Protein AF-A0A6C0K0G2-F1 (afdb_monomer)

Mean predicted aligned error: 16.14 Å

Organism: NCBI:txid1070528

Structure (mmCIF, N/CA/C/O backbone):
data_AF-A0A6C0K0G2-F1
#
_entry.id   AF-A0A6C0K0G2-F1
#
loop_
_atom_site.group_PDB
_atom_site.id
_atom_site.type_symbol
_atom_site.label_atom_id
_atom_site.label_alt_id
_atom_site.label_comp_id
_atom_site.label_asym_id
_atom_site.label_entity_id
_atom_site.label_seq_id
_atom_site.pdbx_PDB_ins_code
_atom_site.Cartn_x
_atom_site.Cartn_y
_atom_site.Cartn_z
_atom_site.occupancy
_atom_site.B_iso_or_equiv
_atom_site.auth_seq_id
_atom_site.auth_comp_id
_atom_site.auth_asym_id
_atom_site.auth_atom_id
_atom_site.pdbx_PDB_model_num
ATOM 1 N N . MET A 1 1 ? -33.829 -37.588 108.779 1.00 46.78 1 MET A N 1
ATOM 2 C CA . MET A 1 1 ? -33.030 -37.347 107.558 1.00 46.78 1 MET A CA 1
ATOM 3 C C . MET A 1 1 ? -33.962 -36.795 106.493 1.00 46.78 1 MET A C 1
ATOM 5 O O . MET A 1 1 ? -34.665 -37.558 105.850 1.00 46.78 1 MET A O 1
ATOM 9 N N . SER A 1 2 ? -34.060 -35.473 106.391 1.00 49.56 2 SER A N 1
ATOM 10 C CA . SER A 1 2 ? -34.869 -34.783 105.383 1.00 49.56 2 SER A CA 1
ATOM 11 C C . SER A 1 2 ? -34.003 -34.544 104.150 1.00 49.56 2 SER A C 1
ATOM 13 O O . SER A 1 2 ? -33.103 -33.705 104.182 1.00 49.56 2 SER A O 1
ATOM 15 N N . ILE A 1 3 ? -34.233 -35.319 103.092 1.00 54.25 3 ILE A N 1
ATOM 16 C CA . ILE A 1 3 ? -33.600 -35.086 101.792 1.00 54.25 3 ILE A CA 1
ATOM 17 C C . ILE A 1 3 ? -34.111 -33.739 101.260 1.00 54.25 3 ILE A C 1
ATOM 19 O O . ILE A 1 3 ? -35.305 -33.452 101.291 1.00 54.25 3 ILE A O 1
ATOM 23 N N . ASN A 1 4 ? -33.172 -32.888 100.851 1.00 61.66 4 ASN A N 1
ATOM 24 C CA . ASN A 1 4 ? -33.380 -31.497 100.469 1.00 61.66 4 ASN A CA 1
ATOM 25 C C . ASN A 1 4 ? -34.077 -31.422 99.096 1.00 61.66 4 ASN A C 1
ATOM 27 O O . ASN A 1 4 ? -33.488 -31.799 98.084 1.00 61.66 4 ASN A O 1
ATOM 31 N N . GLN A 1 5 ? -35.320 -30.929 99.061 1.00 62.12 5 GLN A N 1
ATOM 32 C CA . GLN A 1 5 ? -36.178 -30.832 97.866 1.00 62.12 5 GLN A CA 1
ATOM 33 C C . GLN A 1 5 ? -35.484 -30.144 96.668 1.00 62.12 5 GLN A C 1
ATOM 35 O O . GLN A 1 5 ? -35.745 -30.482 95.515 1.00 62.12 5 GLN A O 1
ATOM 40 N N . ASN A 1 6 ? -34.543 -29.228 96.931 1.00 63.81 6 ASN A N 1
ATOM 41 C CA . ASN A 1 6 ? -33.779 -28.526 95.895 1.00 63.81 6 ASN A CA 1
ATOM 42 C C . ASN A 1 6 ? -32.766 -29.425 95.164 1.00 63.81 6 ASN A C 1
ATOM 44 O O . ASN A 1 6 ? -32.511 -29.204 93.983 1.00 63.81 6 ASN A O 1
ATOM 48 N N . GLN A 1 7 ? -32.225 -30.456 95.824 1.00 60.81 7 GLN A N 1
ATOM 49 C CA . GLN A 1 7 ? -31.318 -31.424 95.190 1.00 60.81 7 GLN A CA 1
ATOM 50 C C . GLN A 1 7 ? -32.070 -32.427 94.301 1.00 60.81 7 GLN A C 1
ATOM 52 O O . GLN A 1 7 ? -31.504 -32.937 93.339 1.00 60.81 7 GLN A O 1
ATOM 57 N N . LEU A 1 8 ? -33.352 -32.689 94.586 1.00 64.94 8 LEU A N 1
ATOM 58 C CA . LEU A 1 8 ? -34.198 -33.570 93.774 1.00 64.94 8 LEU A CA 1
ATOM 59 C C . LEU A 1 8 ? -34.594 -32.900 92.444 1.00 64.94 8 LEU A C 1
ATOM 61 O O . LEU A 1 8 ? -34.565 -33.534 91.391 1.00 64.94 8 LEU A O 1
ATOM 65 N N . ASN A 1 9 ? -34.900 -31.597 92.484 1.00 72.94 9 ASN A N 1
ATOM 66 C CA . ASN A 1 9 ? -35.286 -30.817 91.304 1.00 72.94 9 ASN A CA 1
ATOM 67 C C . ASN A 1 9 ? -34.115 -30.577 90.333 1.00 72.94 9 ASN A C 1
ATOM 69 O O . ASN A 1 9 ? -34.311 -30.622 89.120 1.00 72.94 9 ASN A O 1
ATOM 73 N N . SER A 1 10 ? -32.892 -30.357 90.833 1.00 75.06 10 SER A N 1
ATOM 74 C CA . SER A 1 10 ? -31.708 -30.220 89.972 1.00 75.06 10 SER A CA 1
ATOM 75 C C . SER A 1 10 ? -31.312 -31.544 89.312 1.00 75.06 10 SER A C 1
ATOM 77 O O . SER A 1 10 ? -30.908 -31.549 88.152 1.00 75.06 10 SER A O 1
ATOM 79 N N . LEU A 1 11 ? -31.492 -32.670 90.011 1.00 73.00 11 LEU A N 1
ATOM 80 C CA . LEU A 1 11 ? -31.251 -34.008 89.467 1.00 73.00 11 LEU A CA 1
ATOM 81 C C . LEU A 1 11 ? -32.273 -34.372 88.376 1.00 73.00 11 LEU A C 1
ATOM 83 O O . LEU A 1 11 ? -31.900 -34.957 87.360 1.00 73.00 11 LEU A O 1
ATOM 87 N N . ALA A 1 12 ? -33.536 -33.968 88.546 1.00 76.81 12 ALA A N 1
ATOM 88 C CA . ALA A 1 12 ? -34.578 -34.122 87.530 1.00 76.81 12 ALA A CA 1
ATOM 89 C C . ALA A 1 12 ? -34.303 -33.265 86.278 1.00 76.81 12 ALA A C 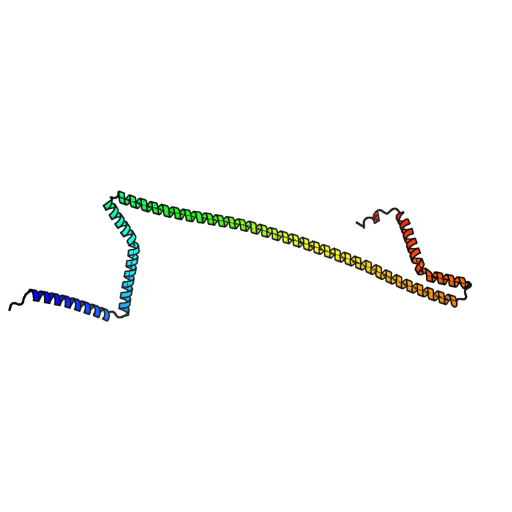1
ATOM 91 O O . ALA A 1 12 ? -34.398 -33.768 85.161 1.00 76.81 12 ALA A O 1
ATOM 92 N N . ALA A 1 13 ? -33.881 -32.005 86.441 1.00 78.56 13 ALA A N 1
ATOM 93 C CA . ALA A 1 13 ? -33.495 -31.143 85.317 1.00 78.56 13 ALA A CA 1
ATOM 94 C C . ALA A 1 13 ? -32.256 -31.675 84.570 1.00 78.56 13 ALA A C 1
ATOM 96 O O . ALA A 1 13 ? -32.202 -31.639 83.341 1.00 78.56 13 ALA A O 1
ATOM 97 N N . GLN A 1 14 ? -31.282 -32.227 85.298 1.00 81.06 14 GLN A N 1
ATOM 98 C CA . GLN A 1 14 ? -30.095 -32.842 84.709 1.00 81.06 14 GLN A CA 1
ATOM 99 C C . GLN A 1 14 ? -30.425 -34.158 83.983 1.00 81.06 14 GLN A C 1
ATOM 101 O O . GLN A 1 14 ? -29.872 -34.418 82.913 1.00 81.06 14 GLN A O 1
ATOM 106 N N . GLN A 1 15 ? -31.365 -34.960 84.500 1.00 78.06 15 GLN A N 1
ATOM 107 C CA . GLN A 1 15 ? -31.910 -36.116 83.778 1.00 78.06 15 GLN A CA 1
ATOM 108 C C . GLN A 1 15 ? -32.661 -35.700 82.510 1.00 78.06 15 GLN A C 1
ATOM 110 O O . GLN A 1 15 ? -32.476 -36.343 81.478 1.00 78.06 15 GLN A O 1
ATOM 115 N N . GLN A 1 16 ? -33.448 -34.621 82.555 1.00 82.81 16 GLN A N 1
ATOM 116 C CA . GLN A 1 16 ? -34.150 -34.080 81.387 1.00 82.81 16 GLN A CA 1
ATOM 117 C C . GLN A 1 16 ? -33.151 -33.659 80.300 1.00 82.81 16 GLN A C 1
ATOM 119 O O . GLN A 1 16 ? -33.226 -34.141 79.175 1.00 82.81 16 GLN A O 1
ATOM 124 N N . GLN A 1 17 ? -32.137 -32.867 80.662 1.00 84.44 17 GLN A N 1
ATOM 125 C CA . GLN A 1 17 ? -31.088 -32.421 79.740 1.00 84.44 17 GLN A CA 1
ATOM 126 C C . GLN A 1 17 ? -30.285 -33.594 79.154 1.00 84.44 17 GLN A C 1
ATOM 128 O O . GLN A 1 17 ? -29.966 -33.599 77.966 1.00 84.44 17 GLN A O 1
ATOM 133 N N . THR A 1 18 ? -29.977 -34.607 79.970 1.00 82.44 18 THR A N 1
ATOM 134 C CA . THR A 1 18 ? -29.282 -35.820 79.509 1.00 82.44 18 THR A CA 1
ATOM 135 C C . THR A 1 18 ? -30.167 -36.626 78.557 1.00 82.44 18 THR A C 1
ATOM 137 O O . THR A 1 18 ? -29.687 -37.132 77.547 1.00 82.44 18 THR A O 1
ATOM 140 N N . THR A 1 19 ? -31.470 -36.698 78.831 1.00 81.94 19 THR A N 1
ATOM 141 C CA . THR A 1 19 ? -32.454 -37.358 77.963 1.00 81.94 19 THR A CA 1
ATOM 142 C C . THR A 1 19 ? -32.594 -36.620 76.632 1.00 81.94 19 THR A C 1
ATOM 144 O O . THR A 1 19 ? -32.597 -37.264 75.589 1.00 81.94 19 THR A O 1
ATOM 147 N N . ASP A 1 20 ? -32.605 -35.286 76.630 1.00 85.69 20 ASP A N 1
ATOM 148 C CA . ASP A 1 20 ? -32.649 -34.470 75.409 1.00 85.69 20 ASP A CA 1
ATOM 149 C C . ASP A 1 20 ? -31.373 -34.625 74.568 1.00 85.69 20 ASP A C 1
ATOM 151 O O . ASP A 1 20 ? -31.429 -34.720 73.340 1.00 85.69 20 ASP A O 1
ATOM 155 N N . GLN A 1 21 ? -30.211 -34.726 75.220 1.00 84.69 21 GLN A N 1
ATOM 156 C CA . GLN A 1 21 ? -28.940 -35.016 74.553 1.00 84.69 21 GLN A CA 1
ATOM 157 C C . GLN A 1 21 ? -28.904 -36.434 73.971 1.00 84.69 21 GLN A C 1
ATOM 159 O O . GLN A 1 21 ? -28.480 -36.604 72.828 1.00 84.69 21 GLN A O 1
ATOM 164 N N . ILE A 1 22 ? -29.383 -37.441 74.708 1.00 82.56 22 ILE A N 1
ATOM 165 C CA . ILE A 1 22 ? -29.495 -38.823 74.217 1.00 82.56 22 ILE A CA 1
ATOM 166 C C . ILE A 1 22 ? -30.486 -38.891 73.052 1.00 82.56 22 ILE A C 1
ATOM 168 O O . ILE A 1 22 ? -30.168 -39.488 72.031 1.00 82.56 22 ILE A O 1
ATOM 172 N N . ASN A 1 23 ? -31.636 -38.225 73.146 1.00 79.19 23 ASN A N 1
ATOM 173 C CA . ASN A 1 23 ? -32.619 -38.159 72.065 1.00 79.19 23 ASN A CA 1
AT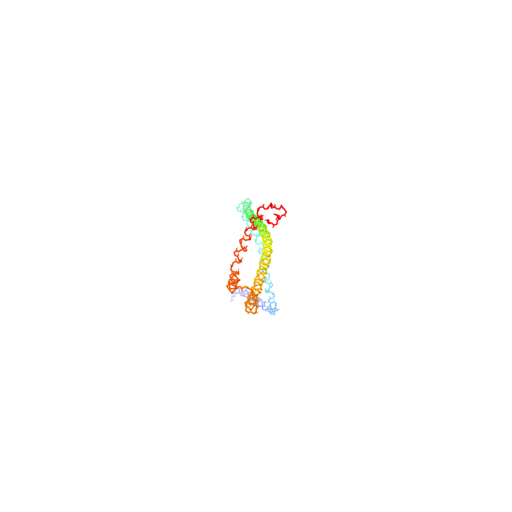OM 174 C C . ASN A 1 23 ? -32.054 -37.446 70.827 1.00 79.19 23 ASN A C 1
ATOM 176 O O . ASN A 1 23 ? -32.294 -37.890 69.707 1.00 79.19 23 ASN A O 1
ATOM 180 N N . SER A 1 24 ? -31.246 -36.397 71.009 1.00 84.56 24 SER A N 1
ATOM 181 C CA . SER A 1 24 ? -30.515 -35.727 69.925 1.00 84.56 24 SER A CA 1
ATOM 182 C C . SER A 1 24 ? -29.474 -36.646 69.273 1.00 84.56 24 SER A C 1
ATOM 184 O O . SER A 1 24 ? -29.406 -36.722 68.047 1.00 84.56 24 SER A O 1
ATOM 186 N N . LEU A 1 25 ? -28.709 -37.407 70.062 1.00 80.69 25 LEU A N 1
ATOM 187 C CA . LEU A 1 25 ? -27.709 -38.359 69.563 1.00 80.69 25 LEU A CA 1
ATOM 188 C C . LEU A 1 25 ? -28.343 -39.572 68.871 1.00 80.69 25 LEU A C 1
ATOM 190 O O . LEU A 1 25 ? -27.861 -39.993 67.817 1.00 80.69 25 LEU A O 1
ATOM 194 N N . ILE A 1 26 ? -29.432 -40.112 69.426 1.00 80.44 26 ILE A N 1
ATOM 195 C CA . ILE A 1 26 ? -30.229 -41.179 68.810 1.00 80.44 26 ILE A CA 1
ATOM 196 C C . ILE A 1 26 ? -30.834 -40.662 67.509 1.00 80.44 26 ILE A C 1
ATOM 198 O O . ILE A 1 26 ? -30.743 -41.358 66.505 1.00 80.44 26 ILE A O 1
ATOM 202 N N . SER A 1 27 ? -31.378 -39.443 67.485 1.00 75.31 27 SER A N 1
ATOM 203 C CA . SER A 1 27 ? -31.921 -38.827 66.271 1.00 75.31 27 SER A CA 1
ATOM 204 C C . SER A 1 27 ? -30.847 -38.645 65.197 1.00 75.31 27 SER A C 1
ATOM 206 O O . SER A 1 27 ? -31.032 -39.114 64.081 1.00 75.31 27 SER A O 1
ATOM 208 N N . GLN A 1 28 ? -29.674 -38.096 65.535 1.00 77.62 28 GLN A N 1
ATOM 209 C CA . GLN A 1 28 ? -28.554 -37.941 64.593 1.00 77.62 28 GLN A CA 1
ATOM 210 C C . GLN A 1 28 ? -28.019 -39.285 64.076 1.00 77.62 28 GLN A C 1
ATOM 212 O O . GLN A 1 28 ? -27.719 -39.417 62.889 1.00 77.62 28 GLN A O 1
ATOM 217 N N . SER A 1 29 ? -27.925 -40.293 64.947 1.00 76.19 29 SER A N 1
ATOM 218 C CA . SER A 1 29 ? -27.463 -41.636 64.572 1.00 76.19 29 SER A CA 1
ATOM 219 C C . SER A 1 29 ? -28.499 -42.364 63.719 1.00 76.19 29 SER A C 1
ATOM 221 O O . SER A 1 29 ? -28.145 -43.010 62.737 1.00 76.19 29 SER A O 1
ATOM 223 N N . THR A 1 30 ? -29.783 -42.219 64.048 1.00 76.38 30 THR A N 1
ATOM 224 C CA . THR A 1 30 ? -30.890 -42.782 63.268 1.00 76.38 30 THR A CA 1
ATOM 225 C C . THR A 1 30 ? -30.960 -42.103 61.906 1.00 76.38 30 THR A C 1
ATOM 227 O O . THR A 1 30 ? -31.015 -42.800 60.903 1.00 76.38 30 THR A O 1
ATOM 230 N N . ASP A 1 31 ? -30.834 -40.778 61.823 1.00 73.19 31 ASP A N 1
ATOM 231 C CA . ASP A 1 31 ? -30.771 -40.048 60.551 1.00 73.19 31 ASP A CA 1
ATOM 232 C C . ASP A 1 31 ? -29.600 -40.531 59.682 1.00 73.19 31 ASP A C 1
ATOM 234 O O . ASP A 1 31 ? -29.787 -40.789 58.495 1.00 73.19 31 ASP A O 1
ATOM 238 N N . ALA A 1 32 ? -28.408 -40.726 60.258 1.00 71.94 32 ALA A N 1
ATOM 239 C CA . ALA A 1 32 ? -27.237 -41.219 59.530 1.00 71.94 32 ALA A CA 1
ATOM 240 C C . ALA A 1 32 ? -27.373 -42.682 59.065 1.00 71.94 32 ALA A C 1
ATOM 242 O O . ALA A 1 32 ? -26.838 -43.039 58.015 1.00 71.94 32 ALA A O 1
ATOM 243 N N . LEU A 1 33 ? -28.090 -43.517 59.824 1.00 73.88 33 LEU A N 1
ATOM 244 C CA . LEU A 1 33 ? -28.352 -44.922 59.490 1.00 73.88 33 LEU A CA 1
ATOM 245 C C . LEU A 1 33 ? -29.504 -45.086 58.487 1.00 73.88 33 LEU A C 1
ATOM 247 O O . LEU A 1 33 ? -29.465 -45.984 57.649 1.00 73.88 33 LEU A O 1
ATOM 251 N N . THR A 1 34 ? -30.509 -44.212 58.542 1.00 79.00 34 THR A N 1
ATOM 252 C CA . THR A 1 34 ? -31.682 -44.241 57.648 1.00 79.00 34 THR A CA 1
ATOM 253 C C . THR A 1 34 ? -31.369 -43.584 56.296 1.00 79.00 34 THR A C 1
ATOM 255 O O . THR A 1 34 ? -31.932 -43.955 55.268 1.00 79.00 34 THR A O 1
ATOM 258 N N . CYS A 1 35 ? -30.435 -42.628 56.274 1.00 78.12 35 CYS A N 1
ATOM 259 C CA . CYS A 1 35 ? -30.003 -41.875 55.098 1.00 78.12 35 CYS A CA 1
ATOM 260 C C . CYS A 1 35 ? -28.548 -42.246 54.757 1.00 78.12 35 CYS A C 1
ATOM 262 O O . CYS A 1 35 ? -27.602 -41.688 55.313 1.00 78.12 35 CYS A O 1
ATOM 264 N N . GLY A 1 36 ? -28.359 -43.191 53.824 1.00 85.75 36 GLY A N 1
ATOM 265 C CA . GLY A 1 36 ? -27.029 -43.595 53.340 1.00 85.75 36 GLY A CA 1
ATOM 266 C C . GLY A 1 36 ? -26.252 -42.467 52.633 1.00 85.75 36 GLY A C 1
ATOM 267 O O . GLY A 1 36 ? -26.762 -41.364 52.432 1.00 85.75 36 GLY A O 1
ATOM 268 N N . THR A 1 37 ? -25.020 -42.741 52.187 1.00 85.81 37 THR A N 1
ATOM 269 C CA . THR A 1 37 ? -24.070 -41.734 51.653 1.00 85.81 37 THR A CA 1
ATOM 270 C C . THR A 1 37 ? -24.646 -40.840 50.547 1.00 85.81 37 THR A C 1
ATOM 272 O O . THR A 1 37 ? -24.406 -39.634 50.534 1.00 85.81 37 THR A O 1
ATOM 275 N N . ASN A 1 38 ? -25.453 -41.399 49.639 1.00 88.38 38 ASN A N 1
ATOM 276 C CA . ASN A 1 38 ? -26.099 -40.625 48.573 1.00 88.38 38 ASN A CA 1
ATOM 277 C C . ASN A 1 38 ? -27.144 -39.645 49.117 1.00 88.38 38 ASN A C 1
ATOM 279 O O . ASN A 1 38 ? -27.193 -38.500 48.683 1.00 88.38 38 ASN A O 1
ATOM 283 N N . CYS A 1 39 ? -27.939 -40.069 50.099 1.00 89.56 39 CYS A N 1
ATOM 284 C CA . CYS A 1 39 ? -28.956 -39.231 50.723 1.00 89.56 39 CYS A CA 1
ATOM 285 C C . CYS A 1 39 ? -28.312 -38.077 51.520 1.00 89.56 39 CYS A C 1
ATOM 287 O O . CYS A 1 39 ? -28.755 -36.933 51.411 1.00 89.56 39 CYS A O 1
ATOM 289 N N . GLN A 1 40 ? -27.204 -38.326 52.229 1.00 85.88 40 GLN A N 1
ATOM 290 C CA . GLN A 1 40 ? -26.440 -37.271 52.914 1.00 85.88 40 GLN A CA 1
ATOM 291 C C . GLN A 1 40 ? -25.839 -36.263 51.928 1.00 85.88 40 GLN A C 1
ATOM 293 O O . GLN A 1 40 ? -25.901 -35.053 52.159 1.00 85.88 40 GLN A O 1
ATOM 298 N N . LYS A 1 41 ? -25.300 -36.754 50.803 1.00 91.31 41 LYS A N 1
ATOM 299 C CA . LYS A 1 41 ? -24.795 -35.904 49.721 1.00 91.31 41 LYS A CA 1
ATOM 300 C C . LYS A 1 41 ? -25.906 -35.024 49.150 1.00 91.31 41 LYS A C 1
ATOM 302 O O . LYS A 1 41 ? -25.705 -33.817 49.073 1.00 91.31 41 LYS A O 1
ATOM 307 N N . THR A 1 42 ? -27.073 -35.588 48.833 1.00 92.12 42 THR A N 1
ATOM 308 C CA . THR A 1 42 ? -28.231 -34.826 48.337 1.00 92.12 42 THR A CA 1
ATOM 309 C C . THR A 1 42 ? -28.684 -33.771 49.342 1.00 92.12 42 THR A C 1
ATOM 311 O O . THR A 1 42 ? -28.744 -32.603 48.983 1.00 92.12 42 THR A O 1
ATOM 314 N N . ARG A 1 43 ? -28.866 -34.118 50.627 1.00 91.06 43 ARG A N 1
ATOM 315 C CA . ARG A 1 43 ? -29.225 -33.136 51.673 1.00 91.06 43 ARG A CA 1
ATOM 316 C C . ARG A 1 43 ? -28.215 -31.995 51.768 1.00 91.06 43 ARG A C 1
ATOM 318 O O . ARG A 1 43 ? -28.601 -30.839 51.938 1.00 91.06 43 ARG A O 1
ATOM 325 N N . LYS A 1 44 ? -26.918 -32.303 51.668 1.00 93.06 44 LYS A N 1
ATOM 326 C CA . LYS A 1 44 ? -25.871 -31.277 51.689 1.00 93.06 44 LYS A CA 1
ATOM 327 C C . LYS A 1 44 ? -25.910 -30.409 50.432 1.00 93.06 44 LYS A C 1
ATOM 329 O O . LYS A 1 44 ? -25.779 -29.194 50.553 1.00 93.06 44 LYS A O 1
ATOM 334 N N . THR A 1 45 ? -26.105 -31.006 49.259 1.00 94.81 45 THR A N 1
ATOM 335 C CA . THR A 1 45 ? -26.267 -30.286 47.992 1.00 94.81 45 THR A CA 1
ATOM 336 C C . THR A 1 45 ? -27.489 -29.371 48.024 1.00 94.81 45 THR A C 1
ATOM 338 O O . THR A 1 45 ? -27.345 -28.194 47.712 1.00 94.81 45 THR A O 1
ATOM 341 N N . ASP A 1 46 ? -28.642 -29.853 48.484 1.00 96.19 46 ASP A N 1
ATOM 342 C CA . ASP A 1 46 ? -29.874 -29.064 48.595 1.00 96.19 46 ASP A CA 1
ATOM 343 C C . ASP A 1 46 ? -29.719 -27.924 49.604 1.00 96.19 46 ASP A C 1
ATOM 345 O O . ASP A 1 46 ? -30.109 -26.792 49.332 1.00 96.19 46 ASP A O 1
ATOM 349 N N . SER A 1 47 ? -29.075 -28.189 50.745 1.00 96.62 47 SER A N 1
ATOM 350 C CA . SER A 1 47 ? -28.753 -27.158 51.735 1.00 96.62 47 SER A CA 1
ATOM 351 C C . SER A 1 47 ? -27.863 -26.062 51.145 1.00 96.62 47 SER A C 1
ATOM 353 O O . SER A 1 47 ? -28.159 -24.882 51.323 1.00 96.62 47 SER A O 1
ATOM 355 N N . LEU A 1 48 ? -26.801 -26.430 50.421 1.00 97.62 48 LEU A N 1
ATOM 356 C CA . LEU A 1 48 ? -25.910 -25.467 49.767 1.00 97.62 48 LEU A CA 1
ATOM 357 C C . LEU A 1 48 ? -26.622 -24.701 48.650 1.00 97.62 48 LEU A C 1
ATOM 359 O O . LEU A 1 48 ? -26.430 -23.493 48.521 1.00 97.62 48 LEU A O 1
ATOM 363 N N . HIS A 1 49 ? -27.465 -25.380 47.873 1.00 97.56 49 HIS A N 1
ATOM 364 C CA . HIS A 1 49 ? -28.279 -24.754 46.840 1.00 97.56 49 HIS A CA 1
ATOM 365 C C . HIS A 1 49 ? -29.257 -23.744 47.450 1.00 97.56 49 HIS A C 1
ATOM 367 O O . HIS A 1 49 ? -29.336 -22.613 46.979 1.00 97.56 49 HIS A O 1
ATOM 373 N N . GLN A 1 50 ? -29.914 -24.086 48.559 1.00 96.88 50 GLN A N 1
ATOM 374 C CA . GLN A 1 50 ? -30.783 -23.156 49.272 1.00 96.88 50 GLN A CA 1
ATOM 375 C C . GLN A 1 50 ? -30.003 -21.960 49.833 1.00 96.88 50 GLN A C 1
ATOM 377 O O . GLN A 1 50 ? -30.465 -20.827 49.727 1.00 96.88 50 GLN A O 1
ATOM 382 N N . THR A 1 51 ? -28.805 -22.174 50.389 1.00 97.75 51 THR A N 1
ATOM 383 C CA . THR A 1 51 ? -27.926 -21.072 50.813 1.00 97.75 51 THR A CA 1
ATOM 384 C C . THR A 1 51 ? -27.560 -20.162 49.640 1.00 97.75 51 THR A C 1
ATOM 386 O O . THR A 1 51 ? -27.601 -18.943 49.788 1.00 97.75 51 THR A O 1
ATOM 389 N N . TYR A 1 52 ? -27.253 -20.731 48.473 1.00 98.00 52 TYR A N 1
ATOM 390 C CA . TYR A 1 52 ? -26.977 -19.972 47.254 1.00 98.00 52 TYR A CA 1
ATOM 391 C C . TYR A 1 52 ? -28.191 -19.148 46.801 1.00 98.00 52 TYR A C 1
ATOM 393 O O . TYR A 1 52 ? -28.052 -17.949 46.566 1.00 98.00 52 TYR A O 1
ATOM 401 N N . LEU A 1 53 ? -29.384 -19.749 46.747 1.00 97.62 53 LEU A N 1
ATOM 402 C CA . LEU A 1 53 ? -30.622 -19.048 46.389 1.00 97.62 53 LEU A CA 1
ATOM 403 C C . LEU A 1 53 ? -30.948 -17.928 47.383 1.00 97.62 53 LEU A C 1
ATOM 405 O O . LEU A 1 53 ? -31.310 -16.828 46.973 1.00 97.62 53 LEU A O 1
ATOM 409 N N . ASN A 1 54 ? -30.756 -18.165 48.682 1.00 97.25 54 ASN A N 1
ATOM 410 C CA . ASN A 1 54 ? -30.942 -17.144 49.712 1.00 97.25 54 ASN A CA 1
ATOM 411 C C . ASN A 1 54 ? -29.937 -15.995 49.554 1.00 97.25 54 ASN A C 1
ATOM 413 O O . ASN A 1 54 ? -30.309 -14.833 49.691 1.00 97.25 54 ASN A O 1
ATOM 417 N N . ALA A 1 55 ? -28.674 -16.300 49.245 1.00 97.88 55 ALA A N 1
ATOM 418 C CA . ALA A 1 55 ? -27.665 -15.280 48.979 1.00 97.88 55 ALA A CA 1
ATOM 419 C C . ALA A 1 55 ? -28.005 -14.471 47.719 1.00 97.88 55 ALA A C 1
ATOM 421 O O . ALA A 1 55 ? -27.896 -13.247 47.730 1.00 97.88 55 ALA A O 1
ATOM 422 N N . GLN A 1 56 ? -28.479 -15.129 46.660 1.00 96.44 56 GLN A N 1
ATOM 423 C CA . GLN A 1 56 ? -28.939 -14.469 45.440 1.00 96.44 56 GLN A CA 1
ATOM 424 C C . GLN A 1 56 ? -30.147 -13.564 45.712 1.00 96.44 56 GLN A C 1
ATOM 426 O O . GLN A 1 56 ? -30.155 -12.416 45.272 1.00 96.44 56 GLN A O 1
ATOM 431 N N . ALA A 1 57 ? -31.128 -14.040 46.483 1.00 97.06 57 ALA A N 1
ATOM 432 C CA . ALA A 1 57 ? -32.266 -13.236 46.912 1.00 97.06 57 ALA A CA 1
ATOM 433 C C . ALA A 1 57 ? -31.807 -12.025 47.735 1.00 97.06 57 ALA A C 1
ATOM 435 O O . ALA A 1 57 ? -32.230 -10.911 47.447 1.00 97.06 57 ALA A O 1
ATOM 436 N N . ASN A 1 58 ? -30.876 -12.213 48.676 1.00 97.38 58 ASN A N 1
ATOM 437 C CA . ASN A 1 58 ? -30.327 -11.123 49.479 1.00 97.38 58 ASN A CA 1
ATOM 438 C C . ASN A 1 58 ? -29.619 -10.065 48.619 1.00 97.38 58 ASN A C 1
ATOM 440 O O . ASN A 1 58 ? -29.801 -8.877 48.849 1.00 97.38 58 ASN A O 1
ATOM 444 N N . VAL A 1 59 ? -28.864 -10.466 47.591 1.00 97.56 59 VAL A N 1
ATOM 445 C CA . VAL A 1 59 ? -28.243 -9.524 46.639 1.00 97.56 59 VAL A CA 1
ATOM 446 C C . VAL A 1 59 ? -29.298 -8.688 45.906 1.00 97.56 59 VAL A C 1
ATOM 448 O O . VAL A 1 59 ? -29.083 -7.498 45.685 1.00 97.56 59 VAL A O 1
ATOM 451 N N . GLN A 1 60 ? -30.445 -9.279 45.565 1.00 95.75 60 GLN A N 1
ATOM 452 C CA . GLN A 1 60 ? -31.548 -8.573 44.904 1.00 95.75 60 GLN A CA 1
ATOM 453 C C . GLN A 1 60 ? -32.334 -7.670 45.869 1.00 95.75 60 GLN A C 1
ATOM 455 O O . GLN A 1 60 ? -32.760 -6.584 45.481 1.00 95.75 60 GLN A O 1
ATOM 460 N N . THR A 1 61 ? -32.530 -8.088 47.126 1.00 96.69 61 THR A N 1
ATOM 461 C CA . THR A 1 61 ? -33.343 -7.348 48.109 1.00 96.69 61 THR A CA 1
ATOM 462 C C . THR A 1 61 ? -32.560 -6.302 48.900 1.00 96.69 61 THR A C 1
ATOM 464 O O . THR A 1 61 ? -33.150 -5.312 49.333 1.00 96.69 61 THR A O 1
ATOM 467 N N . ALA A 1 62 ? -31.250 -6.484 49.088 1.00 97.88 62 ALA A N 1
ATOM 468 C CA . ALA A 1 62 ? -30.409 -5.595 49.891 1.00 97.88 62 ALA A CA 1
ATOM 469 C C . ALA A 1 62 ? -30.461 -4.115 49.454 1.00 97.88 62 ALA A C 1
ATOM 471 O O . ALA A 1 62 ? -30.558 -3.259 50.334 1.00 97.88 62 ALA A O 1
ATOM 472 N N . PRO A 1 63 ? -30.472 -3.761 48.150 1.00 96.25 63 PRO A N 1
ATOM 473 C CA . PRO A 1 63 ? -30.594 -2.364 47.732 1.00 96.25 63 PRO A CA 1
ATOM 474 C C . PRO A 1 63 ? -31.909 -1.710 48.170 1.00 96.25 63 PRO A C 1
ATOM 476 O O . PRO A 1 63 ? -31.916 -0.543 48.555 1.00 96.25 63 PRO A O 1
ATOM 479 N N . PHE A 1 64 ? -33.020 -2.452 48.140 1.00 96.69 64 PHE A N 1
ATOM 480 C CA . PHE A 1 64 ? -34.322 -1.941 48.571 1.00 96.69 64 PHE A CA 1
ATOM 481 C C . PHE A 1 64 ? -34.371 -1.753 50.087 1.00 96.69 64 PHE A C 1
ATOM 483 O O . PHE A 1 64 ? -34.806 -0.704 50.553 1.00 96.69 64 PHE A O 1
ATOM 490 N N . GLN A 1 65 ? -33.853 -2.725 50.847 1.00 96.94 65 GLN A N 1
ATOM 491 C CA . GLN A 1 65 ? -33.737 -2.619 52.305 1.00 96.94 65 GLN A CA 1
ATOM 492 C C . GLN A 1 65 ? -32.867 -1.426 52.714 1.00 96.94 65 GLN A C 1
ATOM 494 O O . GLN A 1 65 ? -33.213 -0.697 53.641 1.00 96.94 65 GLN A O 1
ATOM 499 N N . LEU A 1 66 ? -31.766 -1.188 51.994 1.00 96.44 66 LEU A N 1
ATOM 500 C CA . LEU A 1 66 ? -30.904 -0.032 52.217 1.00 96.44 66 LEU A CA 1
ATOM 501 C C . LEU A 1 66 ? -31.635 1.287 51.933 1.00 96.44 66 LEU A C 1
ATOM 503 O O . LEU A 1 66 ? -31.578 2.191 52.759 1.00 96.44 66 LEU A O 1
ATOM 507 N N . GLN A 1 67 ? -32.350 1.390 50.808 1.00 95.44 67 GLN A N 1
ATOM 508 C CA . GLN A 1 67 ? -33.126 2.591 50.462 1.00 95.44 67 GLN A CA 1
ATOM 509 C C . GLN A 1 67 ? -34.243 2.878 51.470 1.00 95.44 67 GLN A C 1
ATOM 511 O O . GLN A 1 67 ? -34.518 4.037 51.787 1.00 95.44 67 GLN A O 1
ATOM 516 N N . GLU A 1 68 ? -34.900 1.835 51.973 1.00 97.38 68 GLU A N 1
ATOM 517 C CA . GLU A 1 68 ? -35.927 1.966 53.002 1.00 97.38 68 GLU A CA 1
ATOM 518 C C . GLU A 1 68 ? -35.324 2.415 54.339 1.00 97.38 68 GLU A C 1
ATOM 520 O O . GLU A 1 68 ? -35.828 3.356 54.955 1.00 97.38 68 GLU A O 1
ATOM 525 N N . ALA A 1 69 ? -34.211 1.805 54.760 1.00 97.62 69 ALA A N 1
ATOM 526 C CA . ALA A 1 69 ? -33.485 2.202 55.964 1.00 97.62 69 ALA A CA 1
ATOM 527 C C . ALA A 1 69 ? -32.993 3.657 55.881 1.00 97.62 69 ALA A C 1
ATOM 529 O O . ALA A 1 69 ? -33.174 4.422 56.828 1.00 97.62 69 ALA A O 1
ATOM 530 N N . GLU A 1 70 ? -32.444 4.059 54.733 1.00 96.44 70 GLU A N 1
ATOM 531 C CA . GLU A 1 70 ? -32.026 5.432 54.440 1.00 96.44 70 GLU A CA 1
ATOM 532 C C . GLU A 1 70 ? -33.207 6.408 54.553 1.00 96.44 70 GLU A C 1
ATOM 534 O O . GLU A 1 70 ? -33.125 7.419 55.255 1.00 96.44 70 GLU A O 1
ATOM 539 N N . LYS A 1 71 ? -34.343 6.080 53.924 1.00 97.62 71 LYS A N 1
ATOM 540 C CA . LYS A 1 71 ? -35.564 6.889 54.006 1.00 97.62 71 LYS A CA 1
ATOM 541 C C . LYS A 1 71 ? -36.039 7.061 55.442 1.00 97.62 71 LYS A C 1
ATOM 543 O O . LYS A 1 71 ? -36.343 8.186 55.845 1.00 97.62 71 LYS A O 1
ATOM 548 N N . ASN A 1 72 ? -36.107 5.970 56.200 1.00 97.94 72 ASN A N 1
ATOM 549 C CA . ASN A 1 72 ? -36.548 5.992 57.591 1.00 97.94 72 ASN A CA 1
ATOM 550 C C . ASN A 1 72 ? -35.602 6.833 58.460 1.00 97.94 72 ASN A C 1
ATOM 552 O O . ASN A 1 72 ? -36.075 7.642 59.257 1.00 97.94 72 ASN A O 1
ATOM 556 N N . TYR A 1 73 ? -34.288 6.704 58.257 1.00 98.12 73 TYR A N 1
ATOM 557 C CA . TYR A 1 73 ? -33.273 7.478 58.969 1.00 98.12 73 TYR A CA 1
ATOM 558 C C . TYR A 1 73 ? -33.421 8.989 58.737 1.00 98.12 73 TYR A C 1
ATOM 560 O O . TYR A 1 73 ? -33.621 9.736 59.695 1.00 98.12 73 TYR A O 1
ATOM 568 N N . TYR A 1 74 ? -33.396 9.445 57.480 1.00 97.62 74 TYR A N 1
ATOM 569 C CA . TYR A 1 74 ? -33.471 10.880 57.172 1.00 97.62 74 TYR A CA 1
ATOM 570 C C . TYR A 1 74 ? -34.839 11.480 57.493 1.00 97.62 74 TYR A C 1
ATOM 572 O O . TYR A 1 74 ? -34.917 12.607 57.976 1.00 97.62 74 TYR A O 1
ATOM 580 N N . THR A 1 75 ? -35.921 10.720 57.293 1.00 97.75 75 THR A N 1
ATOM 581 C CA . THR A 1 75 ? -37.263 11.180 57.676 1.00 97.75 75 THR A CA 1
ATOM 582 C C . THR A 1 75 ? -37.374 11.365 59.190 1.00 97.75 75 THR A C 1
ATOM 584 O O . THR A 1 75 ? -38.041 12.295 59.636 1.00 97.75 75 THR A O 1
ATOM 587 N N . HIS A 1 76 ? -36.717 10.517 59.987 1.00 97.75 76 HIS A N 1
ATOM 588 C CA . HIS A 1 76 ? -36.692 10.663 61.441 1.00 97.75 76 HIS A CA 1
ATOM 589 C C . HIS A 1 76 ? -35.800 11.825 61.902 1.00 97.75 76 HIS A C 1
ATOM 591 O O . HIS A 1 76 ? -36.210 12.594 62.767 1.00 97.75 76 HIS A O 1
ATOM 597 N N . ALA A 1 77 ? -34.602 11.964 61.327 1.00 97.81 77 A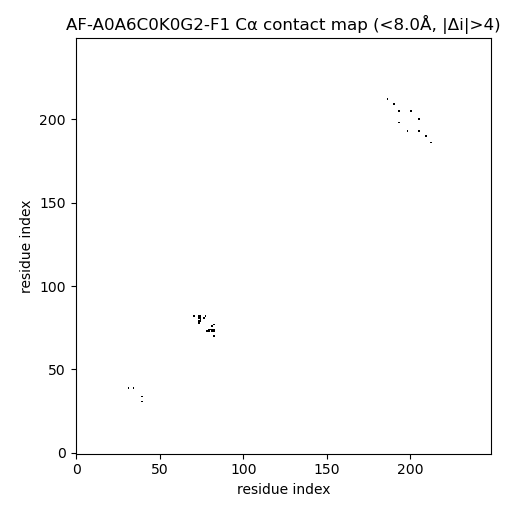LA A N 1
ATOM 598 C CA . ALA A 1 77 ? -33.623 12.967 61.744 1.00 97.81 77 ALA A CA 1
ATOM 599 C C . ALA A 1 77 ? -33.988 14.399 61.307 1.00 97.81 77 ALA A C 1
ATOM 601 O O . ALA A 1 77 ? -33.815 15.343 62.073 1.00 97.81 77 ALA A O 1
ATOM 602 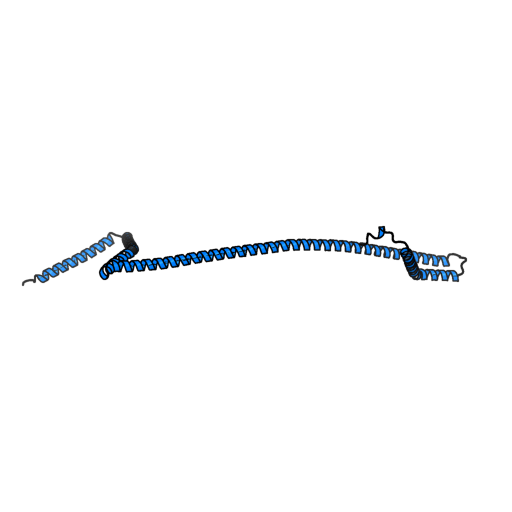N N . GLU A 1 78 ? -34.494 14.563 60.082 1.00 96.81 78 GLU A N 1
ATOM 603 C CA . GLU A 1 78 ? -34.644 15.868 59.415 1.00 96.81 78 GLU A CA 1
ATOM 604 C C . GLU A 1 78 ? -36.046 16.080 58.813 1.00 96.81 78 GLU A C 1
ATOM 606 O O . GLU A 1 78 ? -36.322 17.090 58.158 1.00 96.81 78 GLU A O 1
ATOM 611 N N . GLY A 1 79 ? -36.957 15.124 59.009 1.00 97.62 79 GLY A N 1
ATOM 612 C CA . GLY A 1 79 ? -38.269 15.130 58.373 1.00 97.62 79 GLY A CA 1
ATOM 613 C C . GLY A 1 79 ? -38.222 14.750 56.890 1.00 97.62 79 GLY A C 1
ATOM 614 O O . GLY A 1 79 ? -37.185 14.446 56.298 1.00 97.62 79 GLY A O 1
ATOM 615 N N . THR A 1 80 ? -39.386 14.786 56.245 1.00 95.94 80 THR A N 1
ATOM 616 C CA . THR A 1 80 ? -39.526 14.446 54.818 1.00 95.94 80 THR A CA 1
ATOM 617 C C . THR A 1 80 ? -38.740 15.385 53.900 1.00 95.94 80 THR A C 1
ATOM 619 O O . THR A 1 80 ? -38.334 14.981 52.812 1.00 95.94 80 THR A O 1
ATOM 622 N N . ALA A 1 81 ? -38.512 16.631 54.326 1.00 96.94 81 ALA A N 1
ATOM 623 C CA . ALA A 1 81 ? -37.732 17.608 53.573 1.00 96.94 81 ALA A CA 1
ATOM 624 C C . ALA A 1 81 ? -36.252 17.199 53.458 1.00 96.94 81 ALA A C 1
ATOM 626 O O . ALA A 1 81 ? -35.709 17.253 52.354 1.00 96.94 81 ALA A O 1
ATOM 627 N N . GLY A 1 82 ? -35.635 16.727 54.551 1.00 96.19 82 GLY A N 1
ATOM 628 C CA . GLY A 1 82 ? -34.248 16.246 54.545 1.00 96.19 82 GLY A CA 1
ATOM 629 C C . GLY A 1 82 ? -34.054 15.042 53.623 1.00 96.19 82 GLY A C 1
ATOM 630 O O . GLY A 1 82 ? -33.192 15.062 52.744 1.00 96.19 82 GLY A O 1
ATOM 631 N N . TYR A 1 83 ? -34.944 14.044 53.706 1.00 97.00 83 TYR A N 1
ATOM 632 C CA . TYR A 1 83 ? -34.914 12.896 52.788 1.00 97.00 83 TYR A CA 1
ATOM 633 C C . TYR A 1 83 ? -35.040 13.313 51.313 1.00 97.00 83 TYR A C 1
ATOM 635 O O . TYR A 1 83 ? -34.271 12.855 50.464 1.00 97.00 83 TYR A O 1
ATOM 643 N N . ASN A 1 84 ? -35.979 14.212 50.996 1.00 97.19 84 ASN A N 1
ATOM 644 C CA . ASN A 1 84 ? -36.157 14.703 49.629 1.00 97.19 84 ASN A CA 1
ATOM 645 C C . ASN A 1 84 ? -34.910 15.439 49.114 1.00 97.19 84 ASN A C 1
ATOM 647 O O . ASN A 1 84 ? -34.571 15.295 47.939 1.00 97.19 84 ASN A O 1
ATOM 651 N N . ALA A 1 85 ? -34.207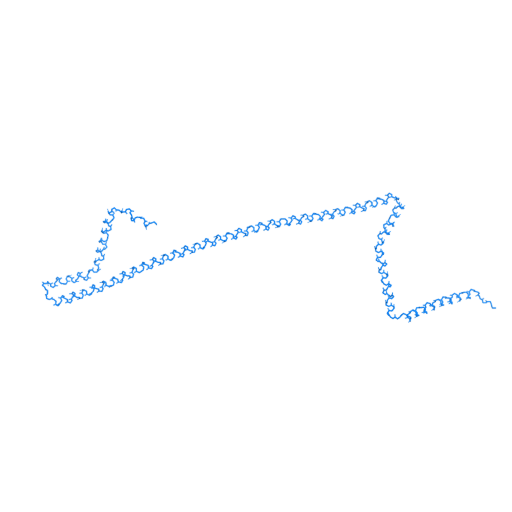 16.188 49.970 1.00 96.94 85 ALA A N 1
ATOM 652 C CA . ALA A 1 85 ? -32.968 16.870 49.603 1.00 96.94 85 ALA A CA 1
ATOM 653 C C . ALA A 1 85 ? -31.837 15.878 49.285 1.00 96.94 85 ALA A C 1
ATOM 655 O O . ALA A 1 85 ? -31.212 15.984 48.226 1.00 96.94 85 ALA A O 1
ATOM 656 N N . VAL A 1 86 ? -31.621 14.870 50.141 1.00 95.62 86 VAL A N 1
ATOM 657 C CA . VAL A 1 86 ? -30.630 13.802 49.901 1.00 95.62 86 VAL A CA 1
ATOM 658 C C . VAL A 1 86 ? -30.946 13.058 48.604 1.00 95.62 86 VAL A C 1
ATOM 660 O O . VAL A 1 86 ? -30.073 12.900 47.745 1.00 95.62 86 VAL A O 1
ATOM 663 N N . ARG A 1 87 ? -32.214 12.677 48.402 1.00 95.94 87 ARG A N 1
ATOM 664 C CA . ARG A 1 87 ? -32.646 11.975 47.190 1.00 95.94 87 ARG A CA 1
ATOM 665 C C . ARG A 1 87 ? -32.474 12.826 45.935 1.00 95.94 87 ARG A C 1
ATOM 667 O O . ARG A 1 87 ? -32.001 12.313 44.922 1.00 95.94 87 ARG A O 1
ATOM 674 N N . SER A 1 88 ? -32.832 14.107 45.996 1.00 96.38 88 SER A N 1
ATOM 675 C CA . SER A 1 88 ? -32.662 15.050 44.887 1.00 96.38 88 SER A CA 1
ATOM 676 C C . SER A 1 88 ? -31.188 15.198 44.501 1.00 96.38 88 SER A C 1
ATOM 678 O O . SER A 1 88 ? -30.842 15.101 43.321 1.00 96.38 88 SER A O 1
ATOM 680 N N . ASN A 1 89 ? -30.297 15.331 45.488 1.00 96.75 89 ASN A N 1
ATOM 681 C CA . ASN A 1 89 ? -28.854 15.400 45.255 1.00 96.75 89 ASN A CA 1
ATOM 682 C C . ASN A 1 89 ? -28.312 14.110 44.626 1.00 96.75 89 ASN A C 1
ATOM 684 O O . ASN A 1 89 ? -27.574 14.180 43.644 1.00 96.75 89 ASN A O 1
ATOM 688 N N . ALA A 1 90 ? -28.712 12.938 45.131 1.00 95.19 90 ALA A N 1
ATOM 689 C CA . ALA A 1 90 ? -28.293 11.649 44.579 1.00 95.19 90 ALA A CA 1
ATOM 690 C C . ALA A 1 90 ? -28.740 11.474 43.116 1.00 95.19 90 ALA A C 1
ATOM 692 O O . ALA A 1 90 ? -27.937 11.096 42.262 1.00 95.19 90 ALA A O 1
ATOM 693 N N . VAL A 1 91 ? -29.998 11.804 42.804 1.00 96.50 91 VAL A N 1
ATOM 694 C CA . VAL A 1 91 ? -30.525 11.754 41.429 1.00 96.50 91 VAL A CA 1
ATOM 695 C C . VAL A 1 91 ? -29.809 12.764 40.530 1.00 96.50 91 VAL A C 1
ATOM 697 O O . VAL A 1 91 ? -29.467 12.433 39.398 1.00 96.50 91 VAL A O 1
ATOM 700 N N . THR A 1 92 ? -29.513 13.963 41.034 1.00 97.38 92 THR A N 1
ATOM 701 C CA . THR A 1 92 ? -28.767 14.990 40.290 1.00 97.38 92 THR A CA 1
ATOM 702 C C . THR A 1 92 ? -27.349 14.521 39.960 1.00 97.38 92 THR A C 1
ATOM 704 O O . THR A 1 92 ? -26.900 14.673 38.825 1.00 97.38 92 THR A O 1
ATOM 707 N N . GLN A 1 93 ? -26.652 13.889 40.909 1.00 97.44 93 GLN A N 1
ATOM 708 C CA . GLN A 1 93 ? -25.327 13.310 40.669 1.00 97.44 93 GLN A CA 1
ATOM 709 C C . GLN A 1 93 ? -25.382 12.164 39.652 1.00 97.44 93 GLN A C 1
ATOM 711 O O . GLN A 1 93 ? -24.569 12.129 38.729 1.00 97.44 93 GLN A O 1
ATOM 716 N N . GLN A 1 94 ? -26.362 11.262 39.764 1.00 96.75 94 GLN A N 1
ATOM 717 C CA . GLN A 1 94 ? -26.556 10.181 38.791 1.00 96.75 94 GLN A CA 1
ATOM 718 C C . GLN A 1 94 ? -26.846 10.725 37.389 1.00 96.75 94 GLN A C 1
ATOM 720 O O . GLN A 1 94 ? -26.258 10.255 36.416 1.00 96.75 94 GLN A O 1
ATOM 725 N N . ALA A 1 95 ? -27.695 11.749 37.280 1.00 97.38 95 ALA A N 1
ATOM 726 C CA . ALA A 1 95 ? -27.992 12.412 36.016 1.00 97.38 95 ALA A CA 1
ATOM 727 C C . ALA A 1 95 ? -26.749 13.089 35.419 1.00 97.38 95 ALA A C 1
ATOM 729 O O . ALA A 1 95 ? -26.518 12.982 34.214 1.00 97.38 95 ALA A O 1
ATOM 730 N N . ALA A 1 96 ? -25.913 13.730 36.242 1.00 97.88 96 ALA A N 1
ATOM 731 C CA . ALA A 1 96 ? -24.658 14.333 35.797 1.00 97.88 96 ALA A CA 1
ATOM 732 C C . ALA A 1 96 ? -23.667 13.279 35.271 1.00 97.88 96 ALA A C 1
ATOM 734 O O . ALA A 1 96 ? -23.089 13.462 34.198 1.00 97.88 96 ALA A O 1
ATOM 735 N N . VAL A 1 97 ? -23.518 12.148 35.972 1.00 98.12 97 VAL A N 1
ATOM 736 C CA . VAL A 1 97 ? -22.673 11.025 35.527 1.00 98.12 97 VAL A CA 1
ATOM 737 C C . VAL A 1 97 ? -23.202 10.420 34.226 1.00 98.12 97 VAL A C 1
ATOM 739 O O . VAL A 1 97 ? -22.430 10.226 33.287 1.00 98.12 97 VAL A O 1
ATOM 742 N N . ALA A 1 98 ? -24.511 10.175 34.132 1.00 97.06 98 ALA A N 1
ATOM 743 C CA . ALA A 1 98 ? -25.137 9.650 32.921 1.00 97.06 98 ALA A CA 1
ATOM 744 C C . ALA A 1 98 ? -24.976 10.611 31.732 1.00 97.06 98 ALA A C 1
ATOM 746 O O . ALA A 1 98 ? -24.626 10.178 30.638 1.00 97.06 98 ALA A O 1
ATOM 747 N N . THR A 1 99 ? -25.151 11.917 31.953 1.00 97.69 99 THR A N 1
ATOM 748 C CA . THR A 1 99 ? -24.980 12.951 30.918 1.00 97.69 99 THR A CA 1
ATOM 749 C C . THR A 1 99 ? -23.529 13.037 30.454 1.00 97.69 99 THR A C 1
ATOM 751 O O . THR A 1 99 ? -23.270 13.080 29.252 1.00 97.69 99 THR A O 1
ATOM 754 N N . SER A 1 100 ? -22.574 13.007 31.387 1.00 97.88 100 SER A N 1
ATOM 755 C CA . SER A 1 100 ? -21.135 12.972 31.097 1.00 97.88 100 SER A CA 1
ATOM 756 C C . SER A 1 100 ? -20.760 11.745 30.259 1.00 97.88 100 SER A C 1
ATOM 758 O O . SER A 1 100 ? -20.134 11.875 29.206 1.00 97.88 100 SER A O 1
ATOM 760 N N . SER A 1 101 ? -21.219 10.560 30.670 1.00 98.06 101 SER A N 1
ATOM 761 C CA . SER A 1 101 ? -20.971 9.307 29.952 1.00 98.06 101 SER A CA 1
ATOM 762 C C . SER A 1 101 ? -21.608 9.302 28.558 1.00 98.06 101 SER A C 1
ATOM 764 O O . SER A 1 101 ? -20.948 8.926 27.586 1.00 98.06 101 SER A O 1
ATOM 766 N N . ALA A 1 102 ? -22.849 9.781 28.434 1.00 97.38 102 ALA A N 1
ATOM 767 C CA . ALA A 1 102 ? -23.539 9.907 27.152 1.00 97.38 102 ALA A CA 1
ATOM 768 C C . ALA A 1 102 ? -22.821 10.894 26.220 1.00 97.38 102 ALA A C 1
ATOM 770 O O . ALA A 1 102 ? -22.597 10.578 25.054 1.00 97.38 102 ALA A O 1
ATOM 771 N N . THR A 1 103 ? -22.394 12.047 26.743 1.00 98.06 103 THR A N 1
ATOM 772 C CA . THR A 1 103 ? -21.644 13.066 25.991 1.00 98.06 103 THR A CA 1
ATOM 773 C C . THR A 1 103 ? -20.307 12.519 25.508 1.00 98.06 103 THR A C 1
ATOM 775 O O . THR A 1 103 ? -19.979 12.653 24.334 1.00 98.06 103 THR A O 1
ATOM 778 N N . SER A 1 104 ? -19.553 11.851 26.385 1.00 98.38 104 SER A N 1
ATOM 779 C CA . SER A 1 104 ? -18.271 11.242 26.022 1.00 98.38 104 SER A CA 1
ATOM 780 C C . SER A 1 104 ? -18.441 10.145 24.969 1.00 98.38 104 SER A C 1
ATOM 782 O O . SER A 1 104 ? -17.706 10.122 23.984 1.00 98.38 104 SER A O 1
ATOM 784 N N . THR A 1 105 ? -19.445 9.279 25.121 1.00 98.31 105 THR A N 1
ATOM 785 C CA . THR A 1 105 ? -19.750 8.224 24.140 1.00 98.31 105 THR A CA 1
ATOM 786 C C . THR A 1 105 ? -20.139 8.819 22.789 1.00 98.31 105 THR A C 1
ATOM 788 O O . THR A 1 105 ? -19.659 8.363 21.751 1.00 98.31 105 THR A O 1
ATOM 791 N N . PHE A 1 106 ? -20.974 9.859 22.796 1.00 98.31 106 PHE A N 1
ATOM 792 C CA . PHE A 1 106 ? -21.370 10.570 21.587 1.00 98.31 106 PHE A CA 1
ATOM 793 C C . PHE A 1 106 ? -20.167 11.223 20.897 1.00 98.31 106 PHE A C 1
ATOM 795 O O . PHE A 1 106 ? -19.979 11.014 19.701 1.00 98.31 106 PHE A O 1
ATOM 802 N N . GLN A 1 107 ? -19.315 11.934 21.644 1.00 98.38 107 GLN A N 1
ATOM 803 C CA . GLN A 1 107 ? -18.114 12.573 21.101 1.00 98.38 107 GLN A CA 1
ATOM 804 C C . GLN A 1 107 ? -17.159 11.545 20.486 1.00 98.38 107 GLN A C 1
ATOM 806 O O . GLN A 1 107 ? -16.742 11.712 19.346 1.00 98.38 107 GLN A O 1
ATOM 811 N N . ASN A 1 108 ? -16.905 10.429 21.176 1.00 98.44 108 ASN A N 1
ATOM 812 C CA . ASN A 1 108 ? -16.090 9.338 20.636 1.00 98.44 108 ASN A CA 1
ATOM 813 C C . ASN A 1 108 ? -16.680 8.770 19.333 1.00 98.44 108 ASN A C 1
ATOM 815 O O . ASN A 1 108 ? -15.941 8.422 18.409 1.00 98.44 108 ASN A O 1
ATOM 819 N N . GLY A 1 109 ? -18.011 8.680 19.242 1.00 98.31 109 GLY A N 1
ATOM 820 C CA . GLY A 1 109 ? -18.711 8.277 18.023 1.00 98.31 109 GLY A CA 1
ATOM 821 C C . GLY A 1 109 ? -18.516 9.271 16.875 1.00 98.31 109 GLY A C 1
ATOM 822 O O . GLY A 1 109 ? -18.200 8.859 15.757 1.00 98.31 109 GLY A O 1
ATOM 823 N N . VAL A 1 110 ? -18.641 10.572 17.152 1.00 98.31 110 VAL A N 1
ATOM 824 C CA . VAL A 1 110 ? -18.397 11.653 16.180 1.00 98.31 110 VAL A CA 1
ATOM 825 C C . VAL A 1 110 ? -16.943 11.652 15.705 1.00 98.31 110 VAL A C 1
ATOM 827 O O . VAL A 1 110 ? -16.693 11.726 14.499 1.00 98.31 110 VAL A O 1
ATOM 830 N N . ASP A 1 111 ? -15.985 11.503 16.617 1.00 98.44 111 ASP A N 1
ATOM 831 C CA . ASP A 1 111 ? -14.555 11.468 16.298 1.00 98.44 111 ASP A CA 1
ATOM 832 C C . ASP A 1 111 ? -14.209 10.239 15.445 1.00 98.44 111 ASP A C 1
ATOM 834 O O . ASP A 1 111 ? -13.481 10.337 14.451 1.00 98.44 111 ASP A O 1
ATOM 838 N N . SER A 1 112 ? -14.800 9.085 15.768 1.00 98.25 112 SER A N 1
ATOM 839 C CA . SER A 1 112 ? -14.647 7.853 14.985 1.00 98.25 112 SER A CA 1
ATOM 840 C C . SER A 1 112 ? -15.224 8.005 13.576 1.00 98.25 112 SER A C 1
ATOM 842 O O . SER A 1 112 ? -14.567 7.647 12.597 1.00 98.25 112 SER A O 1
ATOM 844 N N . ALA A 1 113 ? -16.422 8.584 13.444 1.00 97.88 113 ALA A N 1
ATOM 845 C CA . ALA A 1 113 ? -17.049 8.838 12.147 1.00 97.88 113 ALA A CA 1
ATOM 846 C C . ALA A 1 113 ? -16.247 9.843 11.300 1.00 97.88 113 ALA A C 1
ATOM 848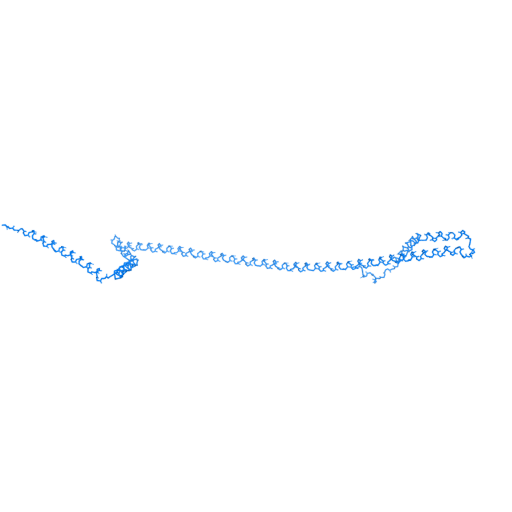 O O . ALA A 1 113 ? -16.077 9.657 10.091 1.00 97.88 113 ALA A O 1
ATOM 849 N N . THR A 1 114 ? -15.699 10.878 11.937 1.00 98.38 114 THR A N 1
ATOM 850 C CA . THR A 1 114 ? -14.840 11.883 11.293 1.00 98.38 114 THR A CA 1
ATOM 851 C C . THR A 1 114 ? -13.533 11.261 10.808 1.00 98.38 114 THR A C 1
ATOM 853 O O . THR A 1 114 ? -13.105 11.495 9.673 1.00 98.38 114 THR A O 1
ATOM 856 N N . THR A 1 115 ? -12.928 10.405 11.634 1.00 98.25 115 THR A N 1
ATOM 857 C CA . THR A 1 115 ? -11.716 9.652 11.290 1.00 98.25 115 THR A CA 1
ATOM 858 C C . THR A 1 115 ? -11.974 8.714 10.116 1.00 98.25 115 THR A C 1
ATOM 860 O O . THR A 1 115 ? -11.192 8.693 9.164 1.00 98.25 115 THR A O 1
ATOM 863 N N . LEU A 1 116 ? -13.093 7.985 10.132 1.00 98.06 116 LEU A N 1
ATOM 864 C CA . LEU A 1 116 ? -13.481 7.092 9.042 1.00 98.06 116 LEU A CA 1
ATOM 865 C C . LEU A 1 116 ? -13.704 7.863 7.735 1.00 98.06 116 LEU A C 1
ATOM 867 O O . LEU A 1 116 ? -13.197 7.458 6.692 1.00 98.06 116 LEU A O 1
ATOM 871 N N . THR A 1 117 ? -14.393 9.003 7.801 1.00 98.06 117 THR A N 1
ATOM 872 C CA . THR A 1 117 ? -14.637 9.874 6.641 1.00 98.06 117 THR A CA 1
ATOM 873 C C . THR A 1 117 ? -13.327 10.404 6.060 1.00 98.06 117 THR A C 1
ATOM 875 O O . THR A 1 117 ? -13.097 10.325 4.854 1.00 98.06 117 THR A O 1
ATOM 878 N N . THR A 1 118 ? -12.428 10.891 6.917 1.00 98.19 118 THR A N 1
ATOM 879 C CA . THR A 1 118 ? -11.105 11.379 6.499 1.00 98.19 118 THR A CA 1
ATOM 880 C C . THR A 1 118 ? -10.277 10.261 5.870 1.00 98.19 118 THR A C 1
ATOM 882 O O . THR A 1 118 ? -9.670 10.452 4.819 1.00 98.19 118 THR A O 1
ATOM 885 N N . THR A 1 119 ? -10.294 9.073 6.474 1.00 98.31 119 THR A N 1
ATOM 886 C CA . THR A 1 119 ? -9.586 7.892 5.962 1.00 98.31 119 THR A CA 1
ATOM 887 C C . THR A 1 119 ? -10.117 7.483 4.591 1.00 98.31 119 THR A C 1
ATOM 889 O O . THR A 1 119 ? -9.332 7.227 3.680 1.00 98.31 119 THR A O 1
ATOM 892 N N . TYR A 1 120 ? -11.439 7.473 4.421 1.00 98.12 120 TYR A N 1
ATOM 893 C CA . TYR A 1 120 ? -12.080 7.156 3.149 1.00 98.12 120 TYR A CA 1
ATOM 894 C C . TYR A 1 120 ? -11.700 8.154 2.046 1.00 98.12 120 TYR A C 1
ATOM 896 O O . TYR A 1 120 ? -11.321 7.744 0.949 1.00 98.12 120 TYR A O 1
ATOM 904 N N . ASN A 1 121 ? -11.721 9.455 2.345 1.00 97.81 121 ASN A N 1
ATOM 905 C CA . ASN A 1 121 ? -11.304 10.490 1.395 1.00 97.81 121 ASN A CA 1
ATOM 906 C C . ASN A 1 121 ? -9.832 10.325 0.986 1.00 97.81 121 ASN A C 1
ATOM 908 O O . ASN A 1 121 ? -9.517 10.349 -0.204 1.00 97.81 121 ASN A O 1
ATOM 912 N N . SER A 1 122 ? -8.940 10.083 1.949 1.00 98.06 122 SER A N 1
ATOM 913 C CA . SER A 1 122 ? -7.520 9.821 1.679 1.00 98.06 122 SER A CA 1
ATOM 914 C C . SER A 1 122 ? -7.314 8.579 0.810 1.00 98.06 122 SER A C 1
ATOM 916 O O . SER A 1 122 ? -6.500 8.599 -0.117 1.00 98.06 122 SER A O 1
ATOM 918 N N . LEU A 1 123 ? -8.070 7.507 1.064 1.00 97.69 123 LEU A N 1
ATOM 919 C CA . LEU A 1 123 ? -8.023 6.290 0.255 1.00 97.69 123 LEU A CA 1
ATOM 920 C C . LEU A 1 123 ? -8.511 6.553 -1.174 1.00 97.69 123 LEU A C 1
ATOM 922 O O . LEU A 1 123 ? -7.883 6.091 -2.123 1.00 97.69 123 LEU A O 1
ATOM 926 N N . SER A 1 124 ? -9.582 7.334 -1.334 1.00 98.19 124 SER A N 1
ATOM 927 C CA . SER A 1 124 ? -10.103 7.723 -2.646 1.00 98.19 124 SER A CA 1
ATOM 928 C C . SER A 1 124 ? -9.076 8.519 -3.458 1.00 98.19 124 SER A C 1
ATOM 930 O O . SER A 1 124 ? -8.872 8.222 -4.633 1.00 98.19 124 SER A O 1
ATOM 932 N N . ILE A 1 125 ? -8.397 9.491 -2.841 1.00 98.12 125 ILE A N 1
ATOM 933 C CA . ILE A 1 125 ? -7.320 10.260 -3.491 1.00 98.12 125 ILE A CA 1
ATOM 934 C C . ILE A 1 125 ? -6.156 9.336 -3.866 1.00 98.12 125 ILE A C 1
ATOM 936 O O . ILE A 1 125 ? -5.653 9.381 -4.985 1.00 98.12 125 ILE A O 1
ATOM 940 N N . THR A 1 126 ? -5.750 8.451 -2.953 1.00 98.25 126 THR A N 1
ATOM 941 C CA . THR A 1 126 ? -4.671 7.482 -3.210 1.00 98.25 126 THR A CA 1
ATOM 942 C C . THR A 1 126 ? -5.009 6.570 -4.389 1.00 98.25 126 THR A C 1
ATOM 944 O O . THR A 1 126 ? -4.159 6.323 -5.242 1.00 98.25 126 THR A O 1
ATOM 947 N N . TYR A 1 127 ? -6.258 6.108 -4.472 1.00 98.31 127 TYR A N 1
ATOM 948 C CA . TYR A 1 127 ? -6.744 5.307 -5.589 1.00 98.31 127 TYR A CA 1
ATOM 949 C C . TYR A 1 127 ? -6.702 6.081 -6.914 1.00 98.31 127 TYR A C 1
ATOM 951 O O . TYR A 1 127 ? -6.231 5.542 -7.914 1.00 98.31 127 TYR A O 1
ATOM 959 N N . GLN A 1 128 ? -7.135 7.347 -6.922 1.00 98.38 128 GLN A N 1
ATOM 960 C CA . GLN A 1 128 ? -7.053 8.209 -8.106 1.00 98.38 128 GLN A CA 1
ATOM 961 C C . GLN A 1 128 ? -5.604 8.383 -8.574 1.00 98.38 128 GLN A C 1
ATOM 963 O O . GLN A 1 128 ? -5.315 8.121 -9.738 1.00 98.38 128 GLN A O 1
ATOM 968 N N . ASN A 1 129 ? -4.684 8.701 -7.661 1.00 98.31 129 ASN A N 1
ATOM 969 C CA . ASN A 1 129 ? -3.262 8.848 -7.981 1.00 98.31 129 ASN A CA 1
ATOM 970 C C . ASN A 1 129 ? -2.655 7.544 -8.531 1.00 98.31 129 ASN A C 1
ATOM 972 O O . ASN A 1 129 ? -1.876 7.568 -9.482 1.00 98.31 129 ASN A O 1
ATOM 976 N N . ALA A 1 130 ? -3.015 6.390 -7.957 1.00 98.25 130 ALA A N 1
ATOM 977 C CA . ALA A 1 130 ? -2.557 5.090 -8.446 1.00 98.25 130 ALA A CA 1
ATOM 978 C C . ALA A 1 130 ? -3.082 4.792 -9.860 1.00 98.25 130 ALA A C 1
ATOM 980 O O . ALA A 1 130 ? -2.358 4.251 -10.695 1.00 98.25 130 ALA A O 1
ATOM 981 N N . PHE A 1 131 ? -4.329 5.168 -10.141 1.00 98.44 131 PHE A N 1
ATOM 982 C CA . PHE A 1 131 ? -4.927 5.013 -11.461 1.00 98.44 131 PHE A CA 1
ATOM 983 C C . PHE A 1 131 ? -4.308 5.955 -12.504 1.00 98.44 131 PHE A C 1
ATOM 985 O O . PHE A 1 131 ? -4.059 5.534 -13.633 1.00 98.44 131 PHE A O 1
ATOM 992 N N . GLU A 1 132 ? -4.016 7.203 -12.135 1.00 98.25 132 GLU A N 1
ATOM 993 C CA . GLU A 1 132 ? -3.278 8.145 -12.985 1.00 98.25 132 GLU A CA 1
ATOM 994 C C . GLU A 1 132 ? -1.871 7.632 -13.302 1.00 98.25 132 GLU A C 1
ATOM 996 O O . GLU A 1 132 ? -1.469 7.620 -14.465 1.00 98.25 132 GLU A O 1
ATOM 1001 N N . LEU A 1 133 ? -1.151 7.121 -12.298 1.00 98.31 133 LEU A N 1
ATOM 1002 C CA . LEU A 1 133 ? 0.164 6.512 -12.495 1.00 98.31 133 LEU A CA 1
ATOM 1003 C C . LEU A 1 133 ? 0.097 5.296 -13.431 1.00 98.31 133 LEU A C 1
ATOM 1005 O O . LEU A 1 133 ? 0.937 5.143 -14.313 1.00 98.31 133 LEU A O 1
ATOM 1009 N N . TYR A 1 134 ? -0.919 4.446 -13.270 1.00 98.25 134 TYR A N 1
ATOM 1010 C CA . TYR A 1 134 ? -1.142 3.309 -14.160 1.00 98.25 134 TYR A CA 1
ATOM 1011 C C . TYR A 1 134 ? -1.370 3.747 -15.613 1.00 98.25 134 TYR A C 1
ATOM 1013 O O . TYR A 1 134 ? -0.760 3.181 -16.520 1.00 98.25 134 TYR A O 1
ATOM 1021 N N . LYS A 1 135 ? -2.204 4.770 -15.841 1.00 98.44 135 LYS A N 1
ATOM 1022 C CA . LYS A 1 135 ? -2.415 5.335 -17.183 1.00 98.44 135 LYS A CA 1
ATOM 1023 C C . LYS A 1 135 ? -1.124 5.867 -17.786 1.00 98.44 135 LYS A C 1
ATOM 1025 O O . LYS A 1 135 ? -0.826 5.540 -18.928 1.00 98.44 135 LYS A O 1
ATOM 1030 N N . LYS A 1 136 ? -0.342 6.607 -17.000 1.00 98.38 136 LYS A N 1
ATOM 1031 C CA . LYS A 1 136 ? 0.956 7.120 -17.435 1.00 98.38 136 LYS A CA 1
ATOM 1032 C C . LYS A 1 136 ? 1.888 5.992 -17.887 1.00 98.38 136 LYS A C 1
ATOM 1034 O O . LYS A 1 136 ? 2.493 6.102 -18.942 1.00 98.38 136 LYS A O 1
ATOM 1039 N N . TYR A 1 137 ? 1.949 4.878 -17.156 1.00 98.31 137 TYR A N 1
ATOM 1040 C CA . TYR A 1 137 ? 2.744 3.726 -17.596 1.00 98.31 137 TYR A CA 1
ATOM 1041 C C . TYR A 1 137 ? 2.214 3.061 -18.869 1.00 98.31 137 TYR A C 1
ATOM 1043 O O . TYR A 1 137 ? 3.002 2.519 -19.638 1.00 98.31 137 TYR A O 1
ATOM 1051 N N . LEU A 1 138 ? 0.900 3.058 -19.110 1.00 98.25 138 LEU A N 1
ATOM 1052 C CA . LEU A 1 138 ? 0.363 2.571 -20.383 1.00 98.25 138 LEU A CA 1
ATOM 1053 C C . LEU A 1 138 ? 0.782 3.468 -21.552 1.00 98.25 138 LEU A C 1
ATOM 1055 O O . LEU A 1 138 ? 1.144 2.942 -22.600 1.00 98.25 138 LEU A O 1
ATOM 1059 N N . GLU A 1 139 ? 0.747 4.787 -21.358 1.00 98.31 139 GLU A N 1
ATOM 1060 C CA . GLU A 1 139 ? 1.198 5.773 -22.346 1.00 98.31 139 GLU A CA 1
ATOM 1061 C C . GLU A 1 139 ? 2.701 5.627 -22.616 1.00 98.31 139 GLU A C 1
ATOM 1063 O O . GLU A 1 139 ? 3.082 5.393 -23.759 1.00 98.31 139 GLU A O 1
ATOM 1068 N N . GLU A 1 140 ? 3.540 5.619 -21.575 1.00 97.75 140 GLU A N 1
ATOM 1069 C CA . GLU A 1 140 ? 4.996 5.435 -21.706 1.00 97.75 140 GLU A CA 1
ATOM 1070 C C . GLU A 1 140 ? 5.355 4.099 -22.382 1.00 97.75 140 GLU A C 1
ATOM 1072 O O . GLU A 1 140 ? 6.268 4.039 -23.200 1.00 97.75 140 GLU A O 1
ATOM 1077 N N . ASN A 1 141 ? 4.632 3.011 -22.093 1.00 97.12 141 ASN A N 1
ATOM 1078 C CA . ASN A 1 141 ? 4.865 1.727 -22.765 1.00 97.12 141 ASN A CA 1
ATOM 1079 C C . ASN A 1 141 ? 4.483 1.762 -24.251 1.00 97.12 141 ASN A C 1
ATOM 1081 O O . ASN A 1 141 ? 5.134 1.096 -25.056 1.00 97.12 141 ASN A O 1
ATOM 1085 N N . ALA A 1 142 ? 3.426 2.494 -24.613 1.00 97.75 142 ALA A N 1
ATOM 1086 C CA . ALA A 1 142 ? 3.047 2.679 -26.008 1.00 97.75 142 ALA A CA 1
ATOM 1087 C C . ALA A 1 142 ? 4.099 3.517 -26.751 1.00 97.75 142 ALA A C 1
ATOM 1089 O O . ALA A 1 142 ? 4.548 3.105 -27.817 1.00 97.75 142 ALA A O 1
ATOM 1090 N N . GLU A 1 143 ? 4.561 4.615 -26.145 1.00 97.75 143 GLU A N 1
ATOM 1091 C CA . GLU A 1 143 ? 5.641 5.454 -26.683 1.00 97.75 143 GLU A CA 1
ATOM 1092 C C . GLU A 1 143 ? 6.936 4.653 -26.879 1.00 97.75 143 GLU A C 1
ATOM 1094 O O . GLU A 1 143 ? 7.508 4.659 -27.966 1.00 97.75 143 GLU A O 1
ATOM 1099 N N . LEU A 1 144 ? 7.357 3.872 -25.878 1.00 97.25 144 LEU A N 1
ATOM 1100 C CA . LEU A 1 144 ? 8.535 3.004 -25.989 1.00 97.25 144 LEU A CA 1
ATOM 1101 C C . LEU A 1 144 ? 8.386 1.952 -27.094 1.00 97.25 144 LEU A C 1
ATOM 1103 O O . LEU A 1 144 ? 9.356 1.623 -27.778 1.00 97.25 144 LEU A O 1
ATOM 1107 N N . GLN A 1 145 ? 7.188 1.395 -27.274 1.00 96.44 145 GLN A N 1
ATOM 1108 C CA . GLN A 1 145 ? 6.931 0.437 -28.346 1.00 96.44 145 GLN A CA 1
ATOM 1109 C C . GLN A 1 145 ? 7.056 1.096 -29.725 1.00 96.44 145 GLN A C 1
ATOM 1111 O O . GLN A 1 145 ? 7.591 0.470 -30.646 1.00 96.44 145 GLN A O 1
ATOM 1116 N N . ASP A 1 146 ? 6.598 2.339 -29.861 1.00 96.00 146 ASP A N 1
ATOM 1117 C CA . ASP A 1 146 ? 6.733 3.125 -31.085 1.00 96.00 146 ASP A CA 1
ATOM 1118 C C . ASP A 1 146 ? 8.201 3.487 -31.361 1.00 96.00 146 ASP A C 1
ATOM 1120 O O . ASP A 1 146 ? 8.673 3.258 -32.477 1.00 96.00 146 ASP A O 1
ATOM 1124 N N . GLU A 1 147 ? 8.966 3.908 -30.348 1.00 95.44 147 GLU A N 1
ATOM 1125 C CA . GLU A 1 147 ? 10.414 4.151 -30.468 1.00 95.44 147 GLU A CA 1
ATOM 1126 C C . GLU A 1 147 ? 11.176 2.888 -30.904 1.00 95.44 147 GLU A C 1
ATOM 1128 O O . GLU A 1 147 ? 12.024 2.930 -31.799 1.00 95.44 147 GLU A O 1
ATOM 1133 N N . ILE A 1 148 ? 10.854 1.727 -30.320 1.00 93.06 148 ILE A N 1
ATOM 1134 C CA . ILE A 1 148 ? 11.441 0.439 -30.723 1.00 93.06 148 ILE A CA 1
ATOM 1135 C C . ILE A 1 148 ? 11.123 0.138 -32.193 1.00 93.06 148 ILE A C 1
ATOM 1137 O O . ILE A 1 148 ? 11.987 -0.349 -32.929 1.00 93.06 148 ILE A O 1
ATOM 1141 N N . ASN A 1 149 ? 9.893 0.404 -32.635 1.00 91.69 149 ASN A N 1
ATOM 1142 C CA . ASN A 1 149 ? 9.483 0.179 -34.019 1.00 91.69 149 ASN A CA 1
ATOM 1143 C C . ASN A 1 149 ? 10.213 1.118 -34.993 1.00 91.69 149 ASN A C 1
ATOM 1145 O O . ASN A 1 149 ? 10.615 0.670 -36.073 1.00 91.69 149 ASN A O 1
ATOM 1149 N N . GLU A 1 150 ? 10.424 2.379 -34.614 1.00 91.69 150 GLU A N 1
ATOM 1150 C CA . GLU A 1 150 ? 11.193 3.356 -35.390 1.00 91.69 150 GLU A CA 1
ATOM 1151 C C . GLU A 1 150 ? 12.657 2.919 -35.522 1.00 91.69 150 GLU A C 1
ATOM 1153 O O . GLU A 1 150 ? 13.147 2.752 -36.640 1.00 91.69 150 GLU A O 1
ATOM 1158 N N . ILE A 1 151 ? 13.318 2.582 -34.408 1.00 87.19 151 ILE A N 1
ATOM 1159 C CA . ILE A 1 151 ? 14.703 2.083 -34.405 1.00 87.19 151 ILE A CA 1
ATOM 1160 C C . ILE A 1 151 ? 14.835 0.810 -35.250 1.00 87.19 151 ILE A C 1
ATOM 1162 O O . ILE A 1 151 ? 15.783 0.669 -36.026 1.00 87.19 151 ILE A O 1
ATOM 1166 N N . ASN A 1 152 ? 13.895 -0.131 -35.138 1.00 85.12 152 ASN A N 1
ATOM 1167 C CA . ASN A 1 152 ? 13.904 -1.348 -35.953 1.00 85.12 152 ASN A CA 1
ATOM 1168 C C . ASN A 1 152 ? 13.732 -1.037 -37.447 1.00 85.12 152 ASN A C 1
ATOM 1170 O O . ASN A 1 152 ? 14.392 -1.642 -38.291 1.00 85.12 152 ASN A O 1
ATOM 1174 N N . THR A 1 153 ? 12.872 -0.082 -37.792 1.00 82.81 153 THR A N 1
ATOM 1175 C CA . THR A 1 153 ? 12.658 0.328 -39.187 1.00 82.81 153 THR A CA 1
ATOM 1176 C C . THR A 1 153 ? 13.898 1.018 -39.758 1.00 82.81 153 THR A C 1
ATOM 1178 O O . THR A 1 153 ? 14.319 0.709 -40.880 1.00 82.81 153 THR A O 1
ATOM 1181 N N . ASP A 1 154 ? 14.531 1.887 -38.974 1.00 80.31 154 ASP A N 1
ATOM 1182 C CA . ASP A 1 154 ? 15.748 2.605 -39.349 1.00 80.31 154 ASP A CA 1
ATOM 1183 C C . ASP A 1 154 ? 16.952 1.679 -39.475 1.00 80.31 154 ASP A C 1
ATOM 1185 O O . ASP A 1 154 ? 17.693 1.757 -40.456 1.00 80.31 154 ASP A O 1
ATOM 1189 N N . THR A 1 155 ? 17.145 0.762 -38.526 1.00 76.81 155 THR A N 1
ATOM 1190 C CA . THR A 1 155 ? 18.224 -0.237 -38.588 1.00 76.81 155 THR A CA 1
ATOM 1191 C C . THR A 1 155 ? 18.056 -1.153 -39.793 1.00 76.81 155 THR A C 1
ATOM 1193 O O . THR A 1 155 ? 18.994 -1.290 -40.576 1.00 76.81 155 THR A O 1
ATOM 1196 N N . VAL A 1 156 ? 16.851 -1.676 -40.048 1.00 76.81 156 VAL A N 1
ATOM 1197 C CA . VAL A 1 156 ? 16.572 -2.479 -41.252 1.00 76.81 156 VAL A CA 1
ATOM 1198 C C . VAL A 1 156 ? 16.830 -1.676 -42.532 1.00 76.81 156 VAL A C 1
ATOM 1200 O O . VAL A 1 156 ? 17.367 -2.211 -43.506 1.00 76.81 156 VAL A O 1
ATOM 1203 N N . THR A 1 157 ? 16.481 -0.390 -42.561 1.00 75.19 157 THR A N 1
ATOM 1204 C CA . THR A 1 157 ? 16.704 0.466 -43.737 1.00 75.19 157 THR A CA 1
ATOM 1205 C C . THR A 1 157 ? 18.191 0.769 -43.950 1.00 75.19 157 THR A C 1
ATOM 1207 O O . THR A 1 157 ? 18.686 0.673 -45.080 1.00 75.19 157 THR A O 1
ATOM 1210 N N . ASN A 1 158 ? 18.927 1.058 -42.877 1.00 68.50 158 ASN A N 1
ATOM 1211 C CA . ASN A 1 158 ? 20.366 1.322 -42.909 1.00 68.50 158 ASN A CA 1
ATOM 1212 C C . ASN A 1 158 ? 21.183 0.070 -43.254 1.00 68.50 158 ASN A C 1
ATOM 1214 O O . ASN A 1 158 ? 22.107 0.150 -44.072 1.00 68.50 158 ASN A O 1
ATOM 1218 N N . ASP A 1 159 ? 20.811 -1.095 -42.725 1.00 71.25 159 ASP A N 1
ATOM 1219 C CA . ASP A 1 159 ? 21.433 -2.376 -43.070 1.00 71.25 159 ASP A CA 1
ATOM 1220 C C . ASP A 1 159 ? 21.213 -2.707 -44.548 1.00 71.25 159 ASP A C 1
ATOM 1222 O O . ASP A 1 159 ? 22.148 -3.107 -45.249 1.00 71.25 159 ASP A O 1
ATOM 1226 N N . ARG A 1 160 ? 20.006 -2.455 -45.078 1.00 67.38 160 ARG A N 1
ATOM 1227 C CA . ARG A 1 160 ? 19.723 -2.612 -46.514 1.00 67.38 160 ARG A CA 1
ATOM 1228 C C . ARG A 1 160 ? 20.568 -1.671 -47.368 1.00 67.38 160 ARG A C 1
ATOM 1230 O O . ARG A 1 160 ? 21.124 -2.118 -48.371 1.00 67.38 160 ARG A O 1
ATOM 1237 N N . LYS A 1 161 ? 20.703 -0.398 -46.986 1.00 73.56 161 LYS A N 1
ATOM 1238 C CA . LYS A 1 161 ? 21.552 0.568 -47.702 1.00 73.56 161 LYS A CA 1
ATOM 1239 C C . LYS A 1 161 ? 23.014 0.119 -47.717 1.00 73.56 161 LYS A C 1
ATOM 1241 O O . LYS A 1 161 ? 23.606 0.016 -48.792 1.00 73.56 161 LYS A O 1
ATOM 1246 N N . THR A 1 162 ? 23.551 -0.243 -46.555 1.00 75.25 162 THR A N 1
ATOM 1247 C CA . THR A 1 162 ? 24.930 -0.730 -46.404 1.00 75.25 162 THR A CA 1
ATOM 1248 C C . THR A 1 162 ? 25.167 -1.993 -47.237 1.00 75.25 162 THR A C 1
ATOM 1250 O O . THR A 1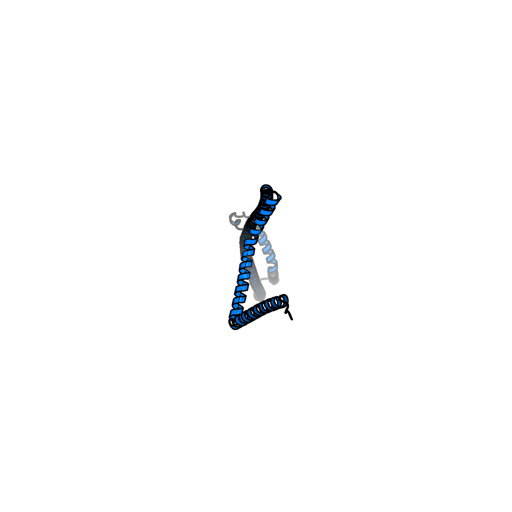 162 ? 26.190 -2.120 -47.913 1.00 75.25 162 THR A O 1
ATOM 1253 N N . TYR A 1 163 ? 24.198 -2.911 -47.268 1.00 78.12 163 TYR A N 1
ATOM 1254 C CA . TYR A 1 163 ? 24.267 -4.123 -48.081 1.00 78.12 163 TYR A CA 1
ATOM 1255 C C . TYR A 1 163 ? 24.316 -3.829 -49.591 1.00 78.12 163 TYR A C 1
ATOM 1257 O O . TYR A 1 163 ? 25.111 -4.442 -50.312 1.00 78.12 163 TYR A O 1
ATOM 1265 N N . TYR A 1 164 ? 23.511 -2.883 -50.089 1.00 74.50 164 TYR A N 1
ATOM 1266 C CA . TYR A 1 164 ? 23.540 -2.497 -51.505 1.00 74.50 164 TYR A CA 1
ATOM 1267 C C . TYR A 1 164 ? 24.819 -1.742 -51.887 1.00 74.50 164 TYR A C 1
ATOM 1269 O O . TYR A 1 164 ? 25.375 -1.999 -52.958 1.00 74.50 164 TYR A O 1
ATOM 1277 N N . GLU A 1 165 ? 25.317 -0.863 -51.016 1.00 76.75 165 GLU A N 1
ATOM 1278 C CA . GLU A 1 165 ? 26.588 -0.159 -51.221 1.00 76.75 165 GLU A CA 1
ATOM 1279 C C . GLU A 1 165 ? 27.767 -1.140 -51.262 1.00 76.75 165 GLU A C 1
ATOM 1281 O O . GLU A 1 165 ? 28.590 -1.085 -52.181 1.00 76.75 165 GLU A O 1
ATOM 1286 N N . SER A 1 166 ? 27.794 -2.106 -50.339 1.00 81.81 166 SER A N 1
ATOM 1287 C CA . SER A 1 166 ? 28.810 -3.162 -50.292 1.00 81.81 166 SER A CA 1
ATOM 1288 C C . SER A 1 166 ? 28.779 -4.048 -51.544 1.00 81.81 166 SER A C 1
ATOM 1290 O O . SER A 1 166 ? 29.804 -4.240 -52.198 1.00 81.81 166 SER A O 1
ATOM 1292 N N . GLN A 1 167 ? 27.594 -4.496 -51.983 1.00 81.00 167 GLN A N 1
ATOM 1293 C CA . GLN A 1 167 ? 27.464 -5.245 -53.239 1.00 81.00 167 GLN A CA 1
ATOM 1294 C C . GLN A 1 167 ? 27.920 -4.448 -54.464 1.00 81.00 167 GLN A C 1
ATOM 1296 O O . GLN A 1 167 ? 28.518 -5.016 -55.382 1.00 81.00 167 GLN A O 1
ATOM 1301 N N . GLY A 1 168 ? 27.609 -3.150 -54.513 1.00 81.94 168 GLY A N 1
ATOM 1302 C CA . GLY A 1 168 ? 28.069 -2.264 -55.579 1.00 81.94 168 GLY A CA 1
ATOM 1303 C C . GLY A 1 168 ? 29.594 -2.185 -55.612 1.00 81.94 168 GLY A C 1
ATOM 1304 O O . GLY A 1 168 ? 30.203 -2.375 -56.669 1.00 81.94 168 GLY A O 1
ATOM 1305 N N . TYR A 1 169 ? 30.209 -1.989 -54.446 1.00 85.50 169 TYR A N 1
ATOM 1306 C CA . TYR A 1 169 ? 31.658 -1.946 -54.290 1.00 85.50 169 TYR A CA 1
ATOM 1307 C C . TYR A 1 169 ? 32.331 -3.271 -54.681 1.00 85.50 169 TYR A C 1
ATOM 1309 O O . TYR A 1 169 ? 33.288 -3.272 -55.460 1.00 85.50 169 TYR A O 1
ATOM 1317 N N . ASP A 1 170 ? 31.806 -4.410 -54.227 1.00 87.62 170 ASP A N 1
ATOM 1318 C CA . ASP A 1 170 ? 32.362 -5.732 -54.534 1.00 87.62 170 ASP A CA 1
ATOM 1319 C C . ASP A 1 170 ? 32.238 -6.094 -56.018 1.00 87.62 170 ASP A C 1
ATOM 1321 O O . ASP A 1 170 ? 33.177 -6.639 -56.618 1.00 87.62 170 ASP A O 1
ATOM 1325 N N . LYS A 1 171 ? 31.114 -5.737 -56.654 1.00 87.25 171 LYS A N 1
ATOM 1326 C CA . LYS A 1 171 ? 30.942 -5.878 -58.107 1.00 87.25 171 LYS A CA 1
ATOM 1327 C C . LYS A 1 171 ? 31.933 -4.997 -58.862 1.00 87.25 171 LYS A C 1
ATOM 1329 O O . LYS A 1 171 ? 32.590 -5.489 -59.780 1.00 87.25 171 LYS A O 1
ATOM 1334 N N . LEU A 1 172 ? 32.095 -3.733 -58.463 1.00 87.31 172 LEU A N 1
ATOM 1335 C CA . LEU A 1 172 ? 33.052 -2.812 -59.083 1.00 87.31 172 LEU A CA 1
ATOM 1336 C C . LEU A 1 172 ? 34.493 -3.327 -58.957 1.00 87.31 172 LEU A C 1
ATOM 1338 O O . LEU A 1 172 ? 35.237 -3.356 -59.939 1.00 87.31 172 LEU A O 1
ATOM 1342 N N . LYS A 1 173 ? 34.870 -3.815 -57.772 1.00 89.81 173 LYS A N 1
ATOM 1343 C CA . LYS A 1 173 ? 36.180 -4.425 -57.510 1.00 89.81 173 LYS A CA 1
ATOM 1344 C C . LYS A 1 173 ? 36.410 -5.677 -58.357 1.00 89.81 173 LYS A C 1
ATOM 1346 O O . LYS A 1 173 ? 37.521 -5.890 -58.846 1.00 89.81 173 LYS A O 1
ATOM 1351 N N . SER A 1 174 ? 35.376 -6.492 -58.554 1.00 89.06 174 SER A N 1
ATOM 1352 C CA . SER A 1 174 ? 35.439 -7.689 -59.402 1.00 89.06 174 SER A CA 1
ATOM 1353 C C . SER A 1 174 ? 35.638 -7.334 -60.878 1.00 89.06 174 SER A C 1
ATOM 1355 O O . SER A 1 174 ? 36.520 -7.900 -61.525 1.00 89.06 174 SER A O 1
ATOM 1357 N N . TRP A 1 175 ? 34.906 -6.340 -61.390 1.00 89.62 175 TRP A N 1
ATOM 1358 C CA . TRP A 1 175 ? 35.099 -5.817 -62.748 1.00 89.62 175 TRP A CA 1
ATOM 1359 C C . TRP A 1 175 ? 36.496 -5.236 -62.955 1.00 89.62 175 TRP A C 1
ATOM 1361 O O . TRP A 1 175 ? 37.152 -5.555 -63.945 1.00 89.62 175 TRP A O 1
ATOM 1371 N N . TYR A 1 176 ? 36.992 -4.446 -62.002 1.00 89.06 176 TYR A N 1
ATOM 1372 C CA . TYR A 1 176 ? 38.344 -3.891 -62.060 1.00 89.06 176 TYR A CA 1
ATOM 1373 C C . TYR A 1 176 ? 39.418 -4.987 -62.159 1.00 89.06 176 TYR A C 1
ATOM 1375 O O . TYR A 1 176 ? 40.329 -4.907 -62.989 1.00 89.06 176 TYR A O 1
ATOM 1383 N N . LYS A 1 177 ? 39.288 -6.056 -61.359 1.00 91.38 177 LYS A N 1
ATOM 1384 C CA . LYS A 1 177 ? 40.178 -7.224 -61.439 1.00 91.38 177 LYS A CA 1
ATOM 1385 C C . LYS A 1 177 ? 40.096 -7.912 -62.803 1.00 91.38 177 LYS A C 1
ATOM 1387 O O . LYS A 1 177 ? 41.138 -8.226 -63.373 1.00 91.38 177 LYS A O 1
ATOM 1392 N N . LEU A 1 178 ? 38.889 -8.122 -63.335 1.00 93.12 178 LEU A N 1
ATOM 1393 C CA . LEU A 1 178 ? 38.687 -8.741 -64.649 1.00 93.12 178 LEU A CA 1
ATOM 1394 C C . LEU A 1 178 ? 39.360 -7.927 -65.766 1.00 93.12 178 LEU A C 1
ATOM 1396 O O . LEU A 1 178 ? 40.126 -8.483 -66.552 1.00 93.12 178 LEU A O 1
ATOM 1400 N N . PHE A 1 179 ? 39.138 -6.611 -65.806 1.00 90.56 179 PHE A N 1
ATOM 1401 C CA . PHE A 1 179 ? 39.749 -5.737 -66.813 1.00 90.56 179 PHE A CA 1
ATOM 1402 C C . PHE A 1 179 ? 41.271 -5.662 -66.687 1.00 90.56 179 PHE A C 1
ATOM 1404 O O . PHE A 1 179 ? 41.962 -5.609 -67.702 1.00 90.56 179 PHE A O 1
ATOM 1411 N N . THR A 1 180 ? 41.803 -5.732 -65.465 1.00 90.00 180 THR A N 1
ATOM 1412 C CA . THR A 1 180 ? 43.253 -5.798 -65.237 1.00 90.00 180 THR A CA 1
ATOM 1413 C C . THR A 1 180 ? 43.852 -7.069 -65.850 1.00 90.00 180 THR A C 1
ATOM 1415 O O . THR A 1 180 ? 44.876 -6.999 -66.527 1.00 90.00 180 THR A O 1
ATOM 1418 N N . TRP A 1 181 ? 43.200 -8.225 -65.683 1.00 94.69 181 TRP A N 1
ATOM 1419 C CA . TRP A 1 181 ? 43.636 -9.481 -66.308 1.00 94.69 181 TRP A CA 1
ATOM 1420 C C . TRP A 1 181 ? 43.567 -9.438 -67.836 1.00 94.69 181 TRP A C 1
ATOM 1422 O O . TRP A 1 181 ? 44.523 -9.842 -68.497 1.00 94.69 181 TRP A O 1
ATOM 1432 N N . ILE A 1 182 ? 42.474 -8.907 -68.394 1.00 94.69 182 ILE A N 1
ATOM 1433 C CA . ILE A 1 182 ? 42.321 -8.709 -69.845 1.00 94.69 182 ILE A CA 1
ATOM 1434 C C . ILE A 1 182 ? 43.441 -7.810 -70.387 1.00 94.69 182 ILE A C 1
ATOM 1436 O O . ILE A 1 182 ? 44.046 -8.112 -71.414 1.00 94.69 182 ILE A O 1
ATOM 1440 N N . TYR A 1 183 ? 43.756 -6.726 -69.679 1.00 94.38 183 TYR A N 1
ATOM 1441 C CA . TYR A 1 183 ? 44.830 -5.812 -70.049 1.00 94.38 183 TYR A CA 1
ATOM 1442 C C . TYR A 1 183 ? 46.211 -6.493 -70.039 1.00 94.38 183 TYR A C 1
ATOM 1444 O O . TYR A 1 183 ? 46.952 -6.385 -71.017 1.00 94.38 183 TYR A O 1
ATOM 1452 N N . ILE A 1 184 ? 46.542 -7.245 -68.981 1.00 94.25 184 ILE A N 1
ATOM 1453 C CA . ILE A 1 184 ? 47.801 -8.010 -68.902 1.00 94.25 184 ILE A CA 1
ATOM 1454 C C . ILE A 1 184 ? 47.888 -9.019 -70.054 1.00 94.25 184 ILE A C 1
ATOM 1456 O O . ILE A 1 184 ? 48.935 -9.138 -70.690 1.00 94.25 184 ILE A O 1
ATOM 1460 N N . PHE A 1 185 ? 46.786 -9.709 -70.362 1.00 95.94 185 PHE A N 1
ATOM 1461 C CA . PHE A 1 185 ? 46.714 -10.633 -71.491 1.00 95.94 185 PHE A CA 1
ATOM 1462 C C . PHE A 1 185 ? 47.026 -9.933 -72.823 1.00 95.94 185 PHE A C 1
ATOM 1464 O O . PHE A 1 185 ? 47.884 -10.404 -73.570 1.00 95.94 185 PHE A O 1
ATOM 1471 N N . PHE A 1 186 ? 46.413 -8.775 -73.098 1.00 94.50 186 PHE A N 1
ATOM 1472 C CA . PHE A 1 186 ? 46.715 -7.997 -74.304 1.00 94.50 186 PHE A CA 1
ATOM 1473 C C . PHE A 1 186 ? 48.169 -7.524 -74.361 1.00 94.50 186 PHE A C 1
ATOM 1475 O O . PHE A 1 186 ? 48.769 -7.542 -75.436 1.00 94.50 186 PHE A O 1
ATOM 1482 N N . LEU A 1 187 ? 48.755 -7.144 -73.225 1.00 95.25 187 LEU A N 1
ATOM 1483 C CA . LEU A 1 187 ? 50.159 -6.744 -73.156 1.00 95.25 187 LEU A CA 1
ATOM 1484 C C . LEU A 1 187 ? 51.091 -7.911 -73.514 1.00 95.25 187 LEU A C 1
ATOM 1486 O O . LEU A 1 187 ? 52.017 -7.728 -74.301 1.00 95.25 187 LEU A O 1
ATOM 1490 N N . ILE A 1 188 ? 50.817 -9.119 -73.011 1.00 95.44 188 ILE A N 1
ATOM 1491 C CA . ILE A 1 188 ? 51.576 -10.331 -73.362 1.00 95.44 188 ILE A CA 1
ATOM 1492 C C . ILE A 1 188 ? 51.436 -10.647 -74.855 1.00 95.44 188 ILE A C 1
ATOM 1494 O O . ILE A 1 188 ? 52.443 -10.872 -75.528 1.00 95.44 188 ILE A O 1
ATOM 1498 N N . VAL A 1 189 ? 50.210 -10.624 -75.391 1.00 95.62 189 VAL A N 1
ATOM 1499 C CA . VAL A 1 189 ? 49.953 -10.849 -76.824 1.00 95.62 189 VAL A CA 1
ATOM 1500 C C . VAL A 1 189 ? 50.705 -9.829 -77.677 1.00 95.62 189 VAL A C 1
ATOM 1502 O O . VAL A 1 189 ? 51.318 -10.203 -78.675 1.00 95.62 189 VAL A O 1
ATOM 1505 N N . TYR A 1 190 ? 50.718 -8.559 -77.268 1.00 94.06 190 TYR A N 1
ATOM 1506 C CA . TYR A 1 190 ? 51.468 -7.510 -77.952 1.00 94.06 190 TYR A CA 1
ATOM 1507 C C . TYR A 1 190 ? 52.980 -7.769 -77.920 1.00 94.06 190 TYR A C 1
ATOM 1509 O O . TYR A 1 190 ? 53.631 -7.669 -78.959 1.00 94.06 190 TYR A O 1
ATOM 1517 N N . VAL A 1 191 ? 53.541 -8.153 -76.767 1.00 93.19 191 VAL A N 1
ATOM 1518 C CA . VAL A 1 191 ? 54.969 -8.494 -76.640 1.00 93.19 191 VAL A CA 1
ATOM 1519 C C . VAL A 1 191 ? 55.329 -9.679 -77.538 1.00 93.19 191 VAL A C 1
ATOM 1521 O O . VAL A 1 191 ? 56.298 -9.598 -78.284 1.00 93.19 191 VAL A O 1
ATOM 1524 N N . ILE A 1 192 ? 54.535 -10.751 -77.538 1.00 93.38 192 ILE A N 1
ATOM 1525 C CA . ILE A 1 192 ? 54.760 -11.915 -78.409 1.00 93.38 192 ILE A CA 1
ATOM 1526 C C . ILE A 1 192 ? 54.653 -11.512 -79.888 1.00 93.38 192 ILE A C 1
ATOM 1528 O O . ILE A 1 192 ? 55.532 -11.834 -80.691 1.00 93.38 192 ILE A O 1
ATOM 1532 N N . GLY A 1 193 ? 53.610 -10.761 -80.248 1.00 92.12 193 GLY A N 1
ATOM 1533 C CA . GLY A 1 193 ? 53.398 -10.257 -81.604 1.00 92.12 193 GLY A CA 1
ATOM 1534 C C . GLY A 1 193 ? 54.526 -9.343 -82.080 1.00 92.12 193 GLY A C 1
ATOM 1535 O O . GLY A 1 193 ? 54.882 -9.379 -83.255 1.00 92.12 193 GLY A O 1
ATOM 1536 N N . MET A 1 194 ? 55.153 -8.586 -81.176 1.00 91.00 194 MET A N 1
ATOM 1537 C CA . MET A 1 194 ? 56.308 -7.743 -81.485 1.00 91.00 194 MET A CA 1
ATOM 1538 C C . MET A 1 194 ? 57.493 -8.548 -82.041 1.00 91.00 194 MET A C 1
ATOM 1540 O O . MET A 1 194 ? 58.192 -8.045 -82.927 1.00 91.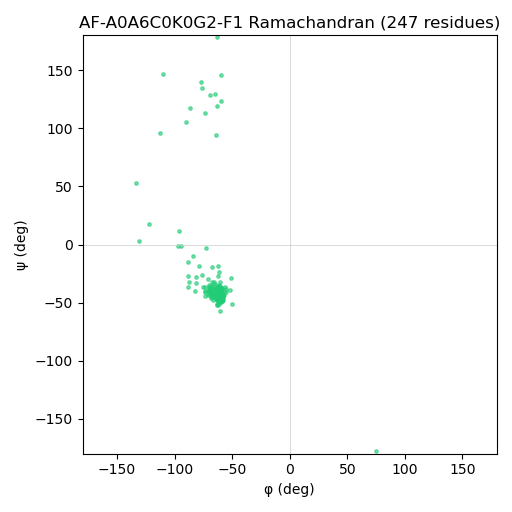00 194 MET A O 1
ATOM 1544 N N . PHE A 1 195 ? 57.706 -9.765 -81.527 1.00 88.69 195 PHE A N 1
ATOM 1545 C CA . PHE A 1 195 ? 58.793 -10.657 -81.941 1.00 88.69 195 PHE A CA 1
ATOM 1546 C C . PHE A 1 195 ? 58.414 -11.559 -83.118 1.00 88.69 195 PHE A C 1
ATOM 1548 O O . PHE A 1 195 ? 59.259 -11.827 -83.967 1.00 88.69 195 PHE A O 1
ATOM 1555 N N . LEU A 1 196 ? 57.164 -12.028 -83.176 1.00 88.75 196 LEU A N 1
ATOM 1556 C CA . LEU A 1 196 ? 56.728 -12.999 -84.186 1.00 88.75 196 LEU A CA 1
ATOM 1557 C C . LEU A 1 196 ? 56.238 -12.358 -85.489 1.00 88.75 196 LEU A C 1
ATOM 1559 O O . LEU A 1 196 ? 56.396 -12.949 -86.556 1.00 88.75 196 LEU A O 1
ATOM 1563 N N . ALA A 1 197 ? 55.636 -11.169 -85.434 1.00 85.88 197 ALA A N 1
ATOM 1564 C CA . ALA A 1 197 ? 55.128 -10.505 -86.626 1.00 85.88 197 ALA A CA 1
ATOM 1565 C C . ALA A 1 197 ? 56.234 -9.669 -87.285 1.00 85.88 197 ALA A C 1
ATOM 1567 O O . ALA A 1 197 ? 56.724 -8.686 -86.717 1.00 85.88 197 ALA A O 1
ATOM 1568 N N . GLY A 1 198 ? 56.602 -10.024 -88.519 1.00 81.50 198 GLY A N 1
ATOM 1569 C CA . GLY A 1 198 ? 57.455 -9.192 -89.366 1.00 81.50 198 GLY A CA 1
ATOM 1570 C C . GLY A 1 198 ? 56.742 -7.882 -89.694 1.00 81.50 198 GLY A C 1
ATOM 1571 O O . GLY A 1 198 ? 55.936 -7.829 -90.616 1.00 81.50 198 GLY A O 1
ATOM 1572 N N . SER A 1 199 ? 56.988 -6.833 -88.910 1.00 80.94 199 SER A N 1
ATOM 1573 C CA . SER A 1 199 ? 56.330 -5.535 -89.079 1.00 80.94 199 SER A CA 1
ATOM 1574 C C . SER A 1 199 ? 57.278 -4.457 -89.583 1.00 80.94 199 SER A C 1
ATOM 1576 O O . SER A 1 199 ? 58.455 -4.424 -89.229 1.00 80.94 199 SER A O 1
ATOM 1578 N N . SER A 1 200 ? 56.727 -3.539 -90.377 1.00 82.44 200 SER A N 1
ATOM 1579 C CA . SER A 1 200 ? 57.432 -2.417 -91.013 1.00 82.44 200 SER A CA 1
ATOM 1580 C C . SER A 1 200 ? 57.835 -1.298 -90.042 1.00 82.44 200 SER A C 1
ATOM 1582 O O . SER A 1 200 ? 58.452 -0.318 -90.452 1.00 82.44 200 SER A O 1
ATOM 1584 N N . TYR A 1 201 ? 57.471 -1.405 -88.760 1.00 86.44 201 TYR A N 1
ATOM 1585 C CA . TYR A 1 201 ? 57.803 -0.406 -87.747 1.00 86.44 201 TYR A CA 1
ATOM 1586 C C . TYR A 1 201 ? 59.259 -0.520 -87.298 1.00 86.44 201 TYR A C 1
ATOM 1588 O O . TYR A 1 201 ? 59.761 -1.618 -87.045 1.00 86.44 201 TYR A O 1
ATOM 1596 N N . SER A 1 202 ? 59.908 0.632 -87.108 1.00 88.06 202 SER A N 1
ATOM 1597 C CA . SER A 1 202 ? 61.245 0.689 -86.515 1.00 88.06 202 SER A CA 1
ATOM 1598 C C . SER A 1 202 ? 61.243 0.090 -85.100 1.00 88.06 202 SER A C 1
ATOM 1600 O O . SER A 1 202 ? 60.270 0.225 -84.353 1.00 88.06 202 SER A O 1
ATOM 1602 N N . PHE A 1 203 ? 62.340 -0.564 -84.713 1.00 85.88 203 PHE A N 1
ATOM 1603 C CA . PHE A 1 203 ? 62.480 -1.188 -83.391 1.00 85.88 203 PHE A CA 1
ATOM 1604 C C . PHE A 1 203 ? 62.256 -0.189 -82.240 1.00 85.88 203 PHE A C 1
ATOM 1606 O O . PHE A 1 203 ? 61.600 -0.514 -81.252 1.00 85.88 203 PHE A O 1
ATOM 1613 N N . ILE A 1 204 ? 62.705 1.060 -82.412 1.00 89.88 204 ILE A N 1
ATOM 1614 C CA . ILE A 1 204 ? 62.517 2.143 -81.435 1.00 89.88 204 ILE A CA 1
ATOM 1615 C C . ILE A 1 204 ? 61.027 2.465 -81.246 1.00 89.88 204 ILE A C 1
ATOM 1617 O O . ILE A 1 204 ? 60.567 2.586 -80.111 1.00 89.88 204 ILE A O 1
ATOM 1621 N N . SER A 1 205 ? 60.247 2.546 -82.332 1.00 89.44 205 SER A N 1
ATOM 1622 C CA . SER A 1 205 ? 58.800 2.795 -82.251 1.00 89.44 205 SER A CA 1
ATOM 1623 C C . SER A 1 205 ? 58.072 1.689 -81.479 1.00 89.44 205 SER A C 1
ATOM 1625 O O . SER A 1 205 ? 57.180 1.984 -80.686 1.00 89.44 205 SER A O 1
ATOM 1627 N N . LYS A 1 206 ? 58.479 0.424 -81.657 1.00 90.62 206 LYS A N 1
ATOM 1628 C CA . LYS A 1 206 ? 57.899 -0.725 -80.937 1.00 90.62 206 LYS A CA 1
ATOM 1629 C C . LYS A 1 206 ? 58.141 -0.638 -79.428 1.00 90.62 206 LYS A C 1
ATOM 1631 O O . LYS A 1 206 ? 57.208 -0.862 -78.654 1.00 90.62 206 LYS A O 1
ATOM 1636 N N . ILE A 1 207 ? 59.363 -0.276 -79.022 1.00 91.94 207 ILE A N 1
ATOM 1637 C CA . ILE A 1 207 ? 59.732 -0.075 -77.611 1.00 91.94 207 ILE A CA 1
ATOM 1638 C C . ILE A 1 207 ? 58.962 1.100 -77.007 1.00 91.94 207 ILE A C 1
ATOM 1640 O O . ILE A 1 207 ? 58.439 0.976 -75.903 1.00 91.94 207 ILE A O 1
ATOM 1644 N N . LEU A 1 208 ? 58.841 2.220 -77.726 1.00 94.12 208 LEU A N 1
ATOM 1645 C CA . LEU A 1 208 ? 58.110 3.391 -77.236 1.00 94.12 208 LEU A CA 1
ATOM 1646 C C . LEU A 1 208 ? 56.635 3.050 -76.982 1.00 94.12 208 LEU A C 1
ATOM 1648 O O . LEU A 1 208 ? 56.119 3.351 -75.908 1.00 94.12 208 LEU A O 1
ATOM 1652 N N . ILE A 1 209 ? 55.980 2.349 -77.915 1.00 92.94 209 ILE A N 1
ATOM 1653 C CA . ILE A 1 209 ? 54.593 1.890 -77.737 1.00 92.94 209 ILE A CA 1
ATOM 1654 C C . ILE A 1 209 ? 54.478 0.933 -76.541 1.00 92.94 209 ILE A C 1
ATOM 1656 O O . ILE A 1 209 ? 53.527 1.042 -75.774 1.00 92.94 209 ILE A O 1
ATOM 1660 N N . LEU A 1 210 ? 55.447 0.034 -76.329 1.00 93.19 210 LEU A N 1
ATOM 1661 C CA . LEU A 1 210 ? 55.448 -0.857 -75.163 1.00 93.19 210 LEU A CA 1
ATOM 1662 C C . LEU A 1 210 ? 55.559 -0.085 -73.844 1.00 93.19 210 LEU A C 1
ATOM 1664 O O . LEU A 1 210 ? 54.804 -0.361 -72.915 1.00 93.19 210 LEU A O 1
ATOM 1668 N N . ILE A 1 211 ? 56.464 0.893 -73.765 1.00 94.00 211 ILE A N 1
ATOM 1669 C CA . ILE A 1 211 ? 56.604 1.764 -72.590 1.00 94.00 211 ILE A CA 1
ATOM 1670 C C . ILE A 1 211 ? 55.304 2.542 -72.359 1.00 94.00 211 ILE A C 1
ATOM 1672 O O . ILE A 1 211 ? 54.820 2.604 -71.231 1.00 94.00 211 ILE A O 1
ATOM 1676 N N . ALA A 1 212 ? 54.706 3.089 -73.421 1.00 93.44 212 ALA A N 1
ATOM 1677 C CA . ALA A 1 212 ? 53.438 3.806 -73.341 1.00 93.44 212 ALA A CA 1
ATOM 1678 C C . ALA A 1 212 ? 52.295 2.905 -72.847 1.00 93.44 212 ALA A C 1
ATOM 1680 O O . ALA A 1 212 ? 51.512 3.337 -72.003 1.00 93.44 212 ALA A O 1
ATOM 1681 N N . LEU A 1 213 ? 52.230 1.651 -73.309 1.00 92.94 213 LEU A N 1
ATOM 1682 C CA . LEU A 1 213 ? 51.286 0.660 -72.796 1.00 92.94 213 LEU A CA 1
ATOM 1683 C C . LEU A 1 213 ? 51.554 0.390 -71.313 1.00 92.94 213 LEU A C 1
ATOM 1685 O O . LEU A 1 213 ? 50.658 0.588 -70.513 1.00 92.94 213 LEU A O 1
ATOM 1689 N N . ILE A 1 214 ? 52.781 0.067 -70.897 1.00 93.31 214 ILE A N 1
ATOM 1690 C CA . ILE A 1 214 ? 53.105 -0.179 -69.475 1.00 93.31 214 ILE A CA 1
ATOM 1691 C C . ILE A 1 214 ? 52.716 1.005 -68.571 1.00 93.31 214 ILE A C 1
ATOM 1693 O O . ILE A 1 214 ? 52.228 0.794 -67.460 1.00 93.31 214 ILE A O 1
ATOM 1697 N N . LEU A 1 215 ? 52.899 2.241 -69.042 1.00 94.00 215 LEU A N 1
ATOM 1698 C CA . LEU A 1 215 ? 52.541 3.454 -68.300 1.00 94.00 215 LEU A CA 1
ATOM 1699 C C . LEU A 1 215 ? 51.040 3.794 -68.349 1.00 94.00 215 LEU A C 1
ATOM 1701 O O . LEU A 1 215 ? 50.556 4.540 -67.493 1.00 94.00 215 LEU A O 1
ATOM 1705 N N . TYR A 1 216 ? 50.289 3.237 -69.300 1.00 91.81 216 TYR A N 1
ATOM 1706 C CA . TYR A 1 216 ? 48.857 3.479 -69.488 1.00 91.81 216 TYR A CA 1
ATOM 1707 C C . TYR A 1 216 ? 48.001 3.334 -68.212 1.00 91.81 216 TYR A C 1
ATOM 1709 O O . TYR A 1 216 ? 47.273 4.283 -67.911 1.00 91.81 216 TYR A O 1
ATOM 1717 N N . PRO A 1 217 ? 48.070 2.240 -67.418 1.00 90.00 217 PRO A N 1
ATOM 1718 C CA . PRO A 1 217 ? 47.239 2.089 -66.216 1.00 90.00 217 PRO A CA 1
ATOM 1719 C C . PRO A 1 217 ? 47.488 3.168 -65.151 1.00 90.00 217 PRO A C 1
ATOM 1721 O O . PRO A 1 217 ? 46.599 3.463 -64.354 1.00 90.00 217 PRO A O 1
ATOM 1724 N N . PHE A 1 218 ? 48.667 3.794 -65.146 1.00 90.94 218 PHE A N 1
ATOM 1725 C CA . PHE A 1 218 ? 48.972 4.902 -64.241 1.00 90.94 218 PHE A CA 1
ATOM 1726 C C . PHE A 1 218 ? 48.428 6.229 -64.777 1.00 90.94 218 PHE A C 1
ATOM 1728 O O . PHE A 1 218 ? 47.879 7.024 -64.016 1.00 90.94 218 PHE A O 1
ATOM 1735 N N . ALA A 1 219 ? 48.531 6.455 -66.088 1.00 90.69 219 ALA A N 1
ATOM 1736 C CA . ALA A 1 219 ? 48.072 7.684 -66.730 1.00 90.69 219 ALA A CA 1
ATOM 1737 C C . ALA A 1 219 ? 46.538 7.775 -66.834 1.00 90.69 219 ALA A C 1
ATOM 1739 O O . ALA A 1 219 ? 45.975 8.860 -66.671 1.00 90.69 219 ALA A O 1
ATOM 1740 N N . ILE A 1 220 ? 45.847 6.653 -67.074 1.00 88.88 220 ILE A N 1
ATOM 1741 C CA . ILE A 1 220 ? 44.403 6.645 -67.349 1.00 88.88 220 ILE A CA 1
ATOM 1742 C C . ILE A 1 220 ? 43.570 7.187 -66.182 1.00 88.88 220 ILE A C 1
ATOM 1744 O O . ILE A 1 220 ? 42.596 7.895 -66.418 1.00 88.88 220 ILE A O 1
ATOM 1748 N N . ASN A 1 221 ? 43.984 6.954 -64.931 1.00 88.25 221 ASN A N 1
ATOM 1749 C CA . ASN A 1 221 ? 43.286 7.481 -63.754 1.00 88.25 221 ASN A CA 1
ATOM 1750 C C . ASN A 1 221 ? 43.229 9.016 -63.764 1.00 88.25 221 ASN A C 1
ATOM 1752 O O . ASN A 1 221 ? 42.171 9.600 -63.530 1.00 88.25 221 ASN A O 1
ATOM 1756 N N . TYR A 1 222 ? 44.340 9.678 -64.101 1.00 92.00 222 TYR A N 1
ATOM 1757 C CA . TYR A 1 222 ? 44.390 11.139 -64.203 1.00 92.00 222 TYR A CA 1
ATOM 1758 C C . TYR A 1 222 ? 43.516 11.656 -65.345 1.00 92.00 222 TYR A C 1
ATOM 1760 O O . TYR A 1 222 ? 42.790 12.634 -65.167 1.00 92.00 222 TYR A O 1
ATOM 1768 N N . VAL A 1 223 ? 43.547 10.977 -66.497 1.00 89.75 223 VAL A N 1
ATOM 1769 C CA . VAL A 1 223 ? 42.721 11.330 -67.661 1.00 89.75 223 VAL A CA 1
ATOM 1770 C C . VAL A 1 223 ? 41.232 11.201 -67.335 1.00 89.75 223 VAL A C 1
ATOM 1772 O O . VAL A 1 223 ? 40.461 12.103 -67.654 1.00 89.75 223 VAL A O 1
ATOM 1775 N N . VAL A 1 224 ? 40.824 10.126 -66.655 1.00 89.88 224 VAL A N 1
ATOM 1776 C CA . VAL A 1 224 ? 39.426 9.898 -66.258 1.00 89.88 224 VAL A CA 1
ATOM 1777 C C . VAL A 1 224 ? 38.959 10.941 -65.243 1.00 89.88 224 VAL A C 1
ATOM 1779 O O . VAL A 1 224 ? 37.885 11.508 -65.428 1.00 89.88 224 VAL A O 1
ATOM 1782 N N . ILE A 1 225 ? 39.757 11.255 -64.215 1.00 88.88 225 ILE A N 1
ATOM 1783 C CA . ILE A 1 225 ? 39.418 12.309 -63.240 1.00 88.88 225 ILE A CA 1
ATOM 1784 C C . ILE A 1 225 ? 39.284 13.665 -63.941 1.00 88.88 225 ILE A C 1
ATOM 1786 O O . ILE A 1 225 ? 38.331 14.406 -63.693 1.00 88.88 225 ILE A O 1
ATOM 1790 N N . PHE A 1 226 ? 40.215 13.986 -64.840 1.00 91.69 226 PHE A N 1
ATOM 1791 C CA . PHE A 1 226 ? 40.171 15.220 -65.617 1.00 91.69 226 PHE A CA 1
ATOM 1792 C C . PHE A 1 226 ? 38.908 15.295 -66.489 1.00 91.69 226 PHE A C 1
ATOM 1794 O O . PHE A 1 226 ? 38.198 16.302 -66.455 1.00 91.69 226 PHE A O 1
ATOM 1801 N N . ALA A 1 227 ? 38.582 14.217 -67.207 1.00 90.94 227 ALA A N 1
ATOM 180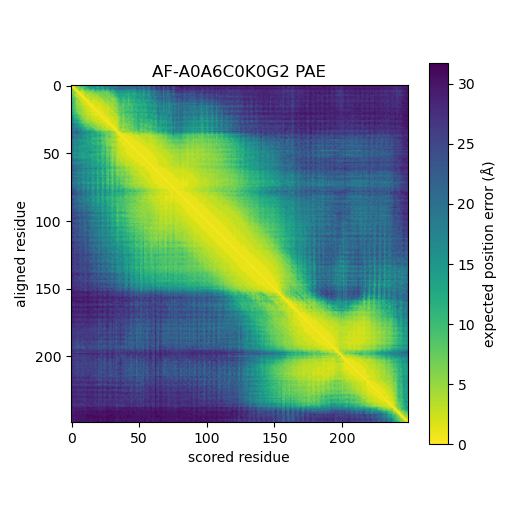2 C CA . ALA A 1 227 ? 37.383 14.127 -68.035 1.00 90.94 227 ALA A CA 1
ATOM 1803 C C . ALA A 1 227 ? 36.094 14.221 -67.203 1.00 90.94 227 ALA A C 1
ATOM 1805 O O . ALA A 1 227 ? 35.182 14.953 -67.580 1.00 90.94 227 ALA A O 1
ATOM 1806 N N . TYR A 1 228 ? 36.027 13.539 -66.057 1.00 91.81 228 TYR A N 1
ATOM 1807 C CA . TYR A 1 228 ? 34.885 13.585 -65.141 1.00 91.81 228 TYR A CA 1
ATOM 1808 C C . TYR A 1 228 ? 34.652 14.994 -64.590 1.00 91.81 228 TYR A C 1
ATOM 1810 O O . TYR A 1 228 ? 33.537 15.508 -64.649 1.00 91.81 228 TYR A O 1
ATOM 1818 N N . ASN A 1 229 ? 35.711 15.667 -64.136 1.00 90.81 229 ASN A N 1
ATOM 1819 C CA . ASN A 1 229 ? 35.623 17.049 -63.668 1.00 90.81 229 ASN A CA 1
ATOM 1820 C C . ASN A 1 229 ? 35.209 18.010 -64.794 1.00 90.81 229 ASN A C 1
ATOM 1822 O O . ASN A 1 229 ? 34.420 18.927 -64.562 1.00 90.81 229 ASN A O 1
ATOM 1826 N N . GLY A 1 230 ? 35.706 17.792 -66.016 1.00 90.69 230 GLY A N 1
ATOM 1827 C CA . GLY A 1 230 ? 35.286 18.536 -67.204 1.00 90.69 230 GLY A CA 1
ATOM 1828 C C . GLY A 1 230 ? 33.801 18.340 -67.515 1.00 90.69 230 GLY A C 1
ATOM 1829 O O . GLY A 1 230 ? 33.072 19.320 -67.664 1.00 90.69 230 GLY A O 1
ATOM 1830 N N . MET A 1 231 ? 33.332 17.090 -67.530 1.00 89.69 231 MET A N 1
ATOM 1831 C CA . MET A 1 231 ? 31.920 16.760 -67.728 1.00 89.69 231 MET A CA 1
ATOM 1832 C C . MET A 1 231 ? 31.041 17.364 -66.636 1.00 89.69 231 MET A C 1
ATOM 1834 O O . MET A 1 231 ? 30.043 17.990 -66.965 1.00 89.69 231 MET A O 1
ATOM 1838 N N . ASN A 1 232 ? 31.416 17.265 -65.359 1.00 86.31 232 ASN A N 1
ATOM 1839 C CA . ASN A 1 232 ? 30.643 17.853 -64.262 1.00 86.31 232 ASN A CA 1
ATOM 1840 C C . ASN A 1 232 ? 30.527 19.374 -64.368 1.00 86.31 232 ASN A C 1
ATOM 1842 O O . ASN A 1 232 ? 29.468 19.926 -64.078 1.00 86.31 232 ASN A O 1
ATOM 1846 N N . ARG A 1 233 ? 31.580 20.058 -64.831 1.00 86.75 233 ARG A N 1
ATOM 1847 C CA . ARG A 1 233 ? 31.506 21.496 -65.124 1.00 86.75 233 ARG A CA 1
ATOM 1848 C C . ARG A 1 233 ? 30.504 21.782 -66.238 1.00 86.75 233 ARG A C 1
ATOM 1850 O O . ARG A 1 233 ? 29.682 22.676 -66.080 1.00 86.75 233 ARG A O 1
ATOM 1857 N N . ILE A 1 234 ? 30.509 20.996 -67.313 1.00 86.00 234 ILE A N 1
ATOM 1858 C CA . ILE A 1 234 ? 29.537 21.134 -68.407 1.00 86.00 234 ILE A CA 1
ATOM 1859 C C . ILE A 1 234 ? 28.110 20.827 -67.919 1.00 86.00 234 ILE A C 1
ATOM 1861 O O . ILE A 1 234 ? 27.201 21.610 -68.174 1.00 86.00 234 ILE A O 1
ATOM 1865 N N . TYR A 1 235 ? 27.909 19.752 -67.153 1.00 84.06 235 TYR A N 1
ATOM 1866 C CA . TYR A 1 235 ? 26.611 19.403 -66.566 1.00 84.06 235 TYR A CA 1
ATOM 1867 C C . TYR A 1 235 ? 26.101 20.473 -65.601 1.00 84.06 235 TYR A C 1
ATOM 1869 O O . TYR A 1 235 ? 24.906 20.747 -65.580 1.00 84.06 235 TYR A O 1
ATOM 1877 N N . SER A 1 236 ? 26.987 21.122 -64.841 1.00 82.69 236 SER A N 1
ATOM 1878 C CA . SER A 1 236 ? 26.605 22.229 -63.957 1.00 82.69 236 SER A CA 1
ATOM 1879 C C . SER A 1 236 ? 26.144 23.487 -64.706 1.00 82.69 236 SER A C 1
ATOM 1881 O O . SER A 1 236 ? 25.464 24.319 -64.112 1.00 82.69 236 SER A O 1
ATOM 1883 N N . LEU A 1 237 ? 26.486 23.616 -65.996 1.00 83.69 237 LEU A N 1
ATOM 1884 C CA . LEU A 1 237 ? 26.048 24.707 -66.873 1.00 83.69 237 LEU A CA 1
ATOM 1885 C C . LEU A 1 237 ? 24.716 24.409 -67.578 1.00 83.69 237 LEU A C 1
ATOM 1887 O O . LEU A 1 237 ? 24.099 25.326 -68.118 1.00 83.69 237 LEU A O 1
ATOM 1891 N N . LEU A 1 238 ? 24.259 23.152 -67.586 1.00 80.44 238 LEU A N 1
ATOM 1892 C CA . LEU A 1 238 ? 22.939 22.804 -68.102 1.00 80.44 238 LEU A CA 1
ATOM 1893 C C . LEU A 1 238 ? 21.867 23.203 -67.070 1.00 80.44 238 LEU A C 1
ATOM 1895 O O . LEU A 1 238 ? 22.038 22.934 -65.877 1.00 80.44 238 LEU A O 1
ATOM 1899 N N . PRO A 1 239 ? 20.755 23.839 -67.488 1.00 74.38 239 PRO A N 1
ATOM 1900 C CA . PRO A 1 239 ? 19.688 24.215 -66.570 1.00 74.38 239 PRO A CA 1
ATOM 1901 C C . PRO A 1 239 ? 19.131 22.961 -65.889 1.00 74.38 239 PRO A C 1
ATOM 1903 O O . PRO A 1 239 ? 18.714 22.008 -66.550 1.00 74.38 239 PRO A O 1
ATOM 1906 N N . LYS A 1 240 ? 19.148 22.953 -64.553 1.00 64.25 240 LYS A N 1
ATOM 1907 C CA . LYS A 1 240 ? 18.632 21.834 -63.759 1.00 64.25 240 LYS A CA 1
ATOM 1908 C C . LYS A 1 240 ? 17.134 21.691 -64.028 1.00 64.25 240 LYS A C 1
ATOM 1910 O O . LYS A 1 240 ? 16.365 22.618 -63.792 1.00 64.25 240 LYS A O 1
ATOM 1915 N N . ASN A 1 241 ? 16.729 20.536 -64.543 1.00 62.91 241 ASN A N 1
ATOM 1916 C CA . ASN A 1 241 ? 15.335 20.249 -64.857 1.00 62.91 241 ASN A CA 1
ATOM 1917 C C . ASN A 1 241 ? 14.534 20.118 -63.546 1.00 62.91 241 ASN A C 1
ATOM 1919 O O . ASN A 1 241 ? 14.932 19.376 -62.648 1.00 62.91 241 ASN A O 1
ATOM 1923 N N . ALA A 1 242 ? 13.410 20.831 -63.422 1.00 58.56 242 ALA A N 1
ATOM 1924 C CA . ALA A 1 242 ? 12.655 20.960 -62.166 1.00 58.56 242 ALA A CA 1
ATOM 1925 C C . ALA A 1 242 ? 12.089 19.631 -61.617 1.00 58.56 242 ALA A C 1
ATOM 1927 O O . ALA A 1 242 ? 11.782 19.533 -60.433 1.00 58.56 242 ALA A O 1
ATOM 1928 N N . TYR A 1 243 ? 11.993 18.594 -62.453 1.00 56.16 243 TYR A N 1
ATOM 1929 C CA . TYR A 1 243 ? 11.413 17.296 -62.094 1.00 56.16 243 TYR A CA 1
ATOM 1930 C C . TYR A 1 243 ? 12.382 16.325 -61.396 1.00 56.16 243 TYR A C 1
ATOM 1932 O O . TYR A 1 243 ? 11.937 15.314 -60.867 1.00 56.16 243 TYR A O 1
ATOM 1940 N N . THR A 1 244 ? 13.687 16.614 -61.348 1.00 51.69 244 THR A N 1
ATOM 1941 C CA . THR A 1 244 ? 14.681 15.764 -60.649 1.00 51.69 244 THR A CA 1
ATOM 1942 C C . THR A 1 244 ? 15.020 16.239 -59.233 1.00 51.69 244 THR A C 1
ATOM 1944 O O . THR A 1 244 ? 15.804 15.597 -58.542 1.00 51.69 244 THR A O 1
ATOM 1947 N N . THR A 1 245 ? 14.434 17.348 -58.776 1.00 51.00 245 THR A N 1
ATOM 1948 C CA . THR A 1 245 ? 14.750 17.972 -57.476 1.00 51.00 245 THR A CA 1
ATOM 1949 C C . THR A 1 245 ? 13.820 17.527 -56.335 1.00 51.00 245 THR A C 1
ATOM 1951 O O . THR A 1 245 ? 14.011 17.956 -55.205 1.00 51.00 245 THR A O 1
ATOM 1954 N N . LEU A 1 246 ? 12.823 16.671 -56.598 1.00 48.12 246 LEU A N 1
ATOM 1955 C CA . LEU A 1 246 ? 11.791 16.268 -55.622 1.00 48.12 246 LEU A CA 1
ATOM 1956 C C . LEU A 1 246 ? 12.068 14.938 -54.889 1.00 48.12 246 LEU A C 1
ATOM 1958 O O . LEU A 1 246 ? 11.179 14.417 -54.228 1.00 48.12 246 LEU A O 1
ATOM 1962 N N . GLN A 1 247 ? 13.275 14.373 -54.985 1.00 47.75 247 GLN A N 1
ATOM 1963 C CA . GLN A 1 247 ? 13.628 13.103 -54.320 1.00 47.75 247 GLN A CA 1
ATOM 1964 C C . GLN A 1 247 ? 14.830 13.199 -53.363 1.00 47.75 247 GLN A C 1
ATOM 1966 O O . GLN A 1 247 ? 15.419 12.182 -53.004 1.00 47.75 247 GLN A O 1
ATOM 1971 N N . GLN A 1 248 ? 15.201 14.410 -52.941 1.00 43.62 248 GLN A N 1
ATOM 1972 C CA . GLN A 1 248 ? 16.201 14.633 -51.887 1.00 43.62 248 GLN A CA 1
ATOM 1973 C C . GLN A 1 248 ? 15.720 15.679 -50.870 1.00 43.62 248 GLN A C 1
ATOM 1975 O O . GLN A 1 248 ? 16.409 16.663 -50.603 1.00 43.62 248 GLN A O 1
ATOM 1980 N N . SER A 1 249 ? 14.521 15.461 -50.330 1.00 39.72 249 SER A N 1
ATOM 1981 C CA . SER A 1 249 ? 14.129 15.952 -49.005 1.00 39.72 249 SER A CA 1
ATOM 1982 C C . SER A 1 249 ? 13.884 14.752 -48.112 1.00 39.72 249 SER A C 1
ATOM 1984 O O . SER A 1 249 ? 13.046 13.925 -48.544 1.00 39.72 249 SER A O 1
#

Sequence (249 aa):
MSINQNQLNSLAAQQQQTTDQINSLISQSTDALTCGTNCQKTRKTDSLHQTYLNAQANVQTAPFQLQEAEKNYYTHAEGTAGYNAVRSNAVTQQAAVATSSATSTFQNGVDSATTLTTTYNSLSITYQNAFELYKKYLEENAELQDEINEINTDTVTNDRKTYYESQGYDKLKSWYKLFTWIYIFFLIVYVIGMFLAGSSYSFISKILILIALILYPFAINYVVIFAYNGMNRIYSLLPKNAYTTLQQS

pLDDT: mean 88.37, std 12.17, range [39.72, 98.44]

Solvent-accessible surface area (backbone atoms only — not comparable to full-atom values): 13712 Å² total; per-residue (Å²): 138,82,82,58,70,71,63,55,54,54,52,50,53,51,49,50,54,49,48,52,50,48,52,48,51,50,48,54,50,47,50,55,69,75,35,49,75,67,52,50,49,48,54,52,50,52,51,51,50,49,52,49,53,52,50,54,50,45,66,68,46,47,62,56,54,48,53,50,51,50,45,54,49,32,33,69,77,57,32,67,65,43,33,50,52,56,51,51,51,53,52,51,51,51,51,51,52,50,48,52,52,51,49,51,54,49,50,54,50,53,53,50,52,50,49,50,51,52,50,50,53,53,51,52,51,51,51,51,54,54,50,52,52,51,51,50,52,54,51,53,52,52,51,51,53,50,52,52,51,49,52,51,52,50,49,56,50,50,52,50,50,52,51,53,52,49,53,51,50,52,50,52,54,50,51,52,53,53,53,52,52,54,49,52,50,52,50,50,52,49,57,52,44,66,74,70,48,94,61,94,67,56,72,66,60,56,51,51,53,50,54,50,54,73,46,37,79,70,51,48,57,58,53,49,52,51,49,51,54,51,48,50,55,55,57,70,69,48,83,81,62,80,85,75,68,80,81,81,124

Radius of gyration: 69.05 Å; Cα contacts (8 Å, |Δi|>4): 18; chains: 1; bounding box: 102×70×199 Å

Secondary structure (DSSP, 8-state):
----HHHHHHHHHHHHHHHHHHHHHHHHHHHHHHS-HHHHHHHHHHHHHHHHHHHHHHHHHHHHHHHHHHHHHHHHHHHHHHHHHHHHHHHHHHHHHHHHHHHHHHHHHHHHHHHHHHHHHHHHHHHHHHHHHHHHHHHHHHHHHHHHHHHHHHHHHHHHHHHHHHHHHHHHHHHHHHHHHHHHHHHHHHHHHHHHS--SS-HHHHHHHHHHHHHHHHHHHHHHHHHHHHHHHHHHHSPPPGGGSSS--

Foldseek 3Di:
DDDDPVVVVVVVVVVVVVVVVVVVVCVVVVCDVVQDPVSVVVVVVVVVVVVVVVVVVCVVCVVVVVLVVLCVVQCVPPNPVRSVVVVVVVVVVVVVVVVVVVVVVVVVVVVVVVVVVVVVVVVVVVVVVVVVVVVVVVVVVVVVVVVVVVVVVVVVVVVVVVVVVVVVVVVVVVVVVVVVVVLVVVLVVLVVCLVPPPDPDDPVVSVVVSVCSVCCVVVVVVVVVVVVVVVVVVVVPPPDDPVVPPPPD